Protein AF-A0A1V5BMU5-F1 (afdb_monomer)

Foldseek 3Di:
DDDPPPDWCFACVVSVVVVVVCCCPPVVDPDDDDDTDPLDAQCLFRPVQCCLVPVLVPDQAFFAEDEDALQLLVQLLVVHQSLADPLLSVSVLRSLQQGQAYENAQPVVDDPVSVVVSQVSSCVSRVNHHYYYAYPVVGRRVVVVVCRRVVDSCYRVGGGPDDLVSSLCSQQLWKKKKFKKKKAFFWDFVQVLLLQLVLQVQVVCVVVSKFWQKKWKWKADPPWIKIWIDHGHPVRTDIDIDRG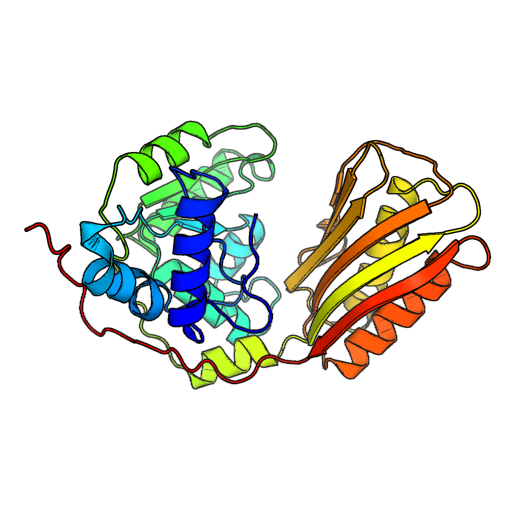TDRIIMMIIITIIRDALVCVVVSSVVSNCVSPDPGMDIGIPDIDIHRDGRDDGPGGHPDRHDRPDD

Structure (mmCIF, N/CA/C/O backbone):
data_AF-A0A1V5BMU5-F1
#
_entry.id   AF-A0A1V5BMU5-F1
#
loop_
_atom_site.group_PDB
_atom_site.id
_atom_site.type_symbol
_atom_site.label_atom_id
_atom_site.label_alt_id
_atom_site.label_comp_id
_atom_site.label_asym_id
_atom_site.label_entity_id
_atom_site.label_seq_id
_atom_site.pdbx_PDB_ins_code
_atom_site.Cartn_x
_atom_site.Cartn_y
_atom_site.Cartn_z
_atom_site.occupancy
_atom_site.B_iso_or_equiv
_atom_site.auth_seq_id
_atom_site.auth_comp_id
_atom_site.auth_asym_id
_atom_site.auth_atom_id
_atom_site.pdbx_PDB_model_num
ATOM 1 N N . MET A 1 1 ? 14.696 5.753 6.741 1.00 70.31 1 MET A N 1
ATOM 2 C CA . MET A 1 1 ? 13.698 4.726 6.370 1.00 70.31 1 MET A CA 1
ATOM 3 C C . MET A 1 1 ? 14.272 3.365 6.712 1.00 70.31 1 MET A C 1
ATOM 5 O O . MET A 1 1 ? 15.462 3.165 6.504 1.00 70.31 1 MET A O 1
ATOM 9 N N . ALA A 1 2 ? 13.455 2.466 7.246 1.00 81.81 2 ALA A N 1
ATOM 10 C CA . ALA A 1 2 ? 13.795 1.060 7.411 1.00 81.81 2 ALA A CA 1
ATOM 11 C C . ALA A 1 2 ? 12.644 0.217 6.849 1.00 81.81 2 ALA A C 1
ATOM 13 O O . ALA A 1 2 ? 11.503 0.676 6.840 1.00 81.81 2 ALA A O 1
ATOM 14 N N . GLU A 1 3 ? 12.949 -0.981 6.362 1.00 81.25 3 GLU A N 1
ATOM 15 C CA . GLU A 1 3 ? 11.973 -1.903 5.780 1.00 81.25 3 GLU A CA 1
ATOM 16 C C . GLU A 1 3 ? 12.044 -3.243 6.510 1.00 81.25 3 GLU A C 1
ATOM 18 O O . GLU A 1 3 ? 13.124 -3.821 6.660 1.00 81.25 3 GLU A O 1
ATOM 23 N N . LEU A 1 4 ? 10.888 -3.766 6.922 1.00 79.38 4 LEU A N 1
ATOM 24 C CA . LEU A 1 4 ? 10.790 -5.119 7.452 1.00 79.38 4 LEU A CA 1
ATOM 25 C C . LEU A 1 4 ? 10.715 -6.107 6.281 1.00 79.38 4 LEU A C 1
ATOM 27 O O . LEU A 1 4 ? 9.650 -6.407 5.745 1.00 79.38 4 LEU A O 1
ATOM 31 N N . SER A 1 5 ? 11.874 -6.593 5.844 1.00 70.06 5 SER A N 1
ATOM 32 C CA . SER A 1 5 ? 11.954 -7.485 4.687 1.00 70.06 5 SER A CA 1
ATOM 33 C C . SER A 1 5 ? 11.338 -8.858 4.980 1.00 70.06 5 SER A C 1
ATOM 35 O O . SER A 1 5 ? 11.692 -9.531 5.945 1.00 70.06 5 SER A O 1
ATOM 37 N N . GLY A 1 6 ? 10.449 -9.317 4.096 1.00 67.19 6 GLY A N 1
ATOM 38 C CA . GLY A 1 6 ? 9.985 -10.707 4.056 1.00 67.19 6 GLY A CA 1
ATOM 39 C C . GLY A 1 6 ? 8.960 -11.132 5.112 1.00 67.19 6 GLY A C 1
ATOM 40 O O . GLY A 1 6 ? 8.702 -12.329 5.206 1.00 67.19 6 GLY A O 1
ATOM 41 N N . SER A 1 7 ? 8.368 -10.200 5.864 1.00 74.06 7 SER A N 1
ATOM 42 C CA . SER A 1 7 ? 7.294 -10.476 6.835 1.00 74.06 7 SER A CA 1
ATOM 43 C C . SER A 1 7 ? 6.384 -9.251 7.033 1.00 74.06 7 SER A C 1
ATOM 45 O O . SER A 1 7 ? 6.815 -8.131 6.771 1.00 74.06 7 SER A O 1
ATOM 47 N N . CYS A 1 8 ? 5.134 -9.445 7.481 1.00 84.00 8 CYS A N 1
ATOM 48 C CA . CYS A 1 8 ? 4.295 -8.338 7.971 1.00 84.00 8 CYS A CA 1
ATOM 49 C C . CYS A 1 8 ? 4.666 -7.978 9.414 1.00 84.00 8 CYS A C 1
ATOM 51 O O . CYS A 1 8 ? 5.182 -8.817 10.156 1.00 84.00 8 CYS A O 1
ATOM 53 N N . PHE A 1 9 ? 4.298 -6.767 9.838 1.00 89.62 9 PHE A N 1
ATOM 54 C CA . PHE A 1 9 ? 4.408 -6.320 11.233 1.00 89.62 9 PHE A CA 1
ATOM 55 C C . PHE A 1 9 ? 3.787 -7.315 12.219 1.00 89.62 9 PHE A C 1
ATOM 57 O O . PHE A 1 9 ? 4.391 -7.647 13.232 1.00 89.62 9 PHE A O 1
ATOM 64 N N . CYS A 1 10 ? 2.615 -7.848 11.871 1.00 89.06 10 CYS A N 1
ATOM 65 C CA . CYS A 1 10 ? 1.875 -8.825 12.658 1.00 89.06 10 CYS A CA 1
ATOM 66 C C . CYS A 1 10 ? 2.621 -10.149 12.900 1.00 89.06 10 CYS A C 1
ATOM 68 O O . CYS A 1 10 ? 2.633 -10.673 14.011 1.00 89.06 10 CYS A O 1
ATOM 70 N N . CYS A 1 11 ? 3.223 -10.715 11.854 1.00 89.94 11 CYS A N 1
ATOM 71 C CA . CYS A 1 11 ? 3.839 -12.045 11.875 1.00 89.94 11 CYS A CA 1
ATOM 72 C C . CYS A 1 11 ? 5.277 -12.010 12.405 1.00 89.94 11 CYS A C 1
ATOM 74 O O . CYS A 1 11 ? 5.785 -13.031 12.858 1.00 89.94 11 CYS A O 1
ATOM 76 N N . ASN A 1 12 ? 5.934 -10.849 12.345 1.00 91.81 12 ASN A N 1
ATOM 77 C CA . ASN A 1 12 ? 7.274 -10.632 12.878 1.00 91.81 12 ASN A CA 1
ATOM 78 C C . ASN A 1 12 ? 7.295 -9.398 13.786 1.00 91.81 12 ASN A C 1
ATOM 80 O O . ASN A 1 12 ? 8.026 -8.430 13.557 1.00 91.81 12 ASN A O 1
ATOM 84 N N . PHE A 1 13 ? 6.469 -9.448 14.830 1.00 93.56 13 PHE A N 1
ATOM 85 C CA . PHE A 1 13 ? 6.377 -8.379 15.816 1.00 93.56 13 PHE A CA 1
ATOM 86 C C . PHE A 1 13 ? 7.730 -8.068 16.492 1.00 93.56 13 PHE A C 1
ATOM 88 O O . PHE A 1 13 ? 8.071 -6.890 16.590 1.00 93.56 13 PHE A O 1
ATOM 95 N N . PRO A 1 14 ? 8.568 -9.059 16.879 1.00 92.44 14 PRO A N 1
ATOM 96 C CA . PRO A 1 14 ? 9.891 -8.776 17.441 1.00 92.44 14 PRO A CA 1
ATOM 97 C C . PRO A 1 14 ? 10.801 -8.022 16.465 1.00 92.44 14 PRO A C 1
ATOM 99 O O . PRO A 1 14 ? 11.376 -7.003 16.834 1.00 92.44 14 PRO A O 1
ATOM 102 N N . GLY A 1 15 ? 10.862 -8.443 15.196 1.00 91.94 15 GLY A N 1
ATOM 103 C CA . GLY A 1 15 ? 11.656 -7.745 14.181 1.00 91.94 15 GLY A CA 1
ATOM 104 C C . GLY A 1 15 ? 11.154 -6.324 13.896 1.00 91.94 15 GLY A C 1
ATOM 105 O O . GLY A 1 15 ? 11.953 -5.426 13.617 1.00 91.94 15 GLY A O 1
ATOM 106 N N . MET A 1 16 ? 9.841 -6.088 14.008 1.00 93.19 16 MET A N 1
ATOM 107 C CA . MET A 1 16 ? 9.278 -4.736 13.970 1.00 93.19 16 MET A CA 1
ATOM 108 C C . MET A 1 16 ? 9.785 -3.891 15.150 1.00 93.19 16 MET A C 1
ATOM 110 O O . MET A 1 16 ? 10.235 -2.767 14.927 1.00 93.19 16 MET A O 1
ATOM 114 N N . LEU A 1 17 ? 9.769 -4.417 16.381 1.00 92.56 17 LEU A N 1
ATOM 115 C CA . LEU A 1 17 ? 10.285 -3.705 17.558 1.00 92.56 17 LEU A CA 1
ATOM 116 C C . LEU A 1 17 ? 11.784 -3.402 17.448 1.00 92.56 17 LEU A C 1
ATOM 118 O O . LEU A 1 17 ? 12.194 -2.275 17.727 1.00 92.56 17 LEU A O 1
ATOM 122 N N . ASP A 1 18 ? 12.583 -4.355 16.967 1.00 91.94 18 ASP A N 1
ATOM 123 C CA . ASP A 1 18 ? 14.016 -4.153 16.723 1.00 91.94 18 ASP A CA 1
ATOM 124 C C . ASP A 1 18 ? 14.256 -3.029 15.705 1.00 91.94 18 ASP A C 1
ATOM 126 O O . ASP A 1 18 ? 15.153 -2.196 15.862 1.00 91.94 18 ASP A O 1
ATOM 130 N N . THR A 1 19 ? 13.412 -2.960 14.672 1.00 91.69 19 THR A N 1
ATOM 131 C CA . THR A 1 19 ? 13.462 -1.898 13.660 1.00 91.69 19 THR A CA 1
ATOM 132 C C . THR A 1 19 ? 13.114 -0.537 14.265 1.00 91.69 19 THR A C 1
ATOM 134 O O . THR A 1 19 ? 13.824 0.441 14.025 1.00 91.69 19 THR A O 1
ATOM 137 N N . VAL A 1 20 ? 12.061 -0.468 15.084 1.00 91.25 20 VAL A N 1
ATOM 138 C CA . VAL A 1 20 ? 11.647 0.745 15.808 1.00 91.25 20 VAL A CA 1
ATOM 139 C C . VAL A 1 20 ? 12.760 1.231 16.743 1.00 91.25 20 VAL A C 1
ATOM 141 O O . VAL A 1 20 ? 13.134 2.404 16.697 1.00 91.25 20 VAL A O 1
ATOM 144 N N . ALA A 1 21 ? 13.355 0.338 17.536 1.00 89.62 21 ALA A N 1
ATOM 145 C CA . ALA A 1 21 ? 14.478 0.663 18.416 1.00 89.62 21 ALA A CA 1
ATOM 146 C C . ALA A 1 21 ? 15.716 1.129 17.626 1.00 89.62 21 ALA A C 1
ATOM 148 O O . ALA A 1 21 ? 16.391 2.092 18.005 1.00 89.62 21 ALA A O 1
ATOM 149 N N . GLY A 1 22 ? 15.992 0.492 16.486 1.00 90.38 22 GLY A N 1
ATOM 150 C CA . GLY A 1 22 ? 17.061 0.889 15.575 1.00 90.38 22 GLY A CA 1
ATOM 151 C C . GLY A 1 22 ? 16.864 2.290 14.993 1.00 90.38 22 GLY A C 1
ATOM 152 O O . GLY A 1 22 ? 17.824 3.053 14.917 1.00 90.38 22 GLY A O 1
ATOM 153 N N . LEU A 1 23 ? 15.635 2.656 14.615 1.00 90.25 23 LEU A N 1
ATOM 154 C CA . LEU A 1 23 ? 15.315 3.998 14.116 1.00 90.25 23 LEU A CA 1
ATOM 155 C C . LEU A 1 23 ? 15.479 5.063 15.205 1.00 90.25 23 LEU A C 1
ATOM 157 O O . LEU A 1 23 ? 16.098 6.092 14.946 1.00 90.25 23 LEU A O 1
ATOM 161 N N . ARG A 1 24 ? 15.004 4.793 16.426 1.00 88.19 24 ARG A N 1
ATOM 162 C CA . ARG A 1 24 ? 15.174 5.705 17.570 1.00 88.19 24 ARG A CA 1
ATOM 163 C C . ARG A 1 24 ? 16.645 5.979 17.869 1.00 88.19 24 ARG A C 1
ATOM 165 O O . ARG A 1 24 ? 17.029 7.119 18.077 1.00 88.19 24 ARG A O 1
ATOM 172 N N . THR A 1 25 ? 17.473 4.937 17.874 1.00 88.12 25 THR A N 1
ATOM 173 C CA . THR A 1 25 ? 18.886 5.053 18.269 1.00 88.12 25 THR A CA 1
ATOM 174 C C . THR A 1 25 ? 19.787 5.594 17.165 1.00 88.12 25 THR A C 1
ATOM 176 O O . THR A 1 25 ? 20.703 6.354 17.450 1.00 88.12 25 THR A O 1
ATOM 179 N N . LYS A 1 26 ? 19.565 5.199 15.905 1.00 88.62 26 LYS A N 1
ATOM 180 C CA . LYS A 1 26 ? 20.467 5.550 14.793 1.00 88.62 26 LYS A CA 1
ATOM 181 C C . LYS A 1 26 ? 20.064 6.816 14.052 1.00 88.62 26 LYS A C 1
ATOM 183 O O . LYS A 1 26 ? 20.926 7.456 13.462 1.00 88.62 26 LYS A O 1
ATOM 188 N N . ALA A 1 27 ? 18.769 7.114 14.008 1.00 86.38 27 ALA A N 1
ATOM 189 C CA . ALA A 1 27 ? 18.231 8.256 13.278 1.00 86.38 27 ALA A CA 1
ATOM 190 C C . ALA A 1 27 ? 17.647 9.330 14.204 1.00 86.38 27 ALA A C 1
ATOM 192 O O . ALA A 1 27 ? 17.104 10.298 13.685 1.00 86.38 27 ALA A O 1
ATOM 193 N N . GLU A 1 28 ? 17.726 9.138 15.531 1.00 88.19 28 GLU A N 1
ATOM 194 C CA . GLU A 1 28 ? 17.168 10.046 16.548 1.00 88.19 28 GLU A CA 1
ATOM 195 C C . GLU A 1 28 ? 15.713 10.438 16.235 1.00 88.19 28 GLU A C 1
ATOM 197 O O . GLU A 1 28 ? 15.301 11.582 16.382 1.00 88.19 28 GLU A O 1
ATOM 202 N N . ALA A 1 29 ? 14.935 9.479 15.722 1.00 89.81 29 ALA A N 1
ATOM 203 C CA . ALA A 1 29 ? 13.594 9.745 15.223 1.00 89.81 29 ALA A CA 1
ATOM 204 C C . ALA A 1 29 ? 12.590 9.938 16.371 1.00 89.81 29 ALA A C 1
ATOM 206 O O . ALA A 1 29 ? 12.335 8.999 17.129 1.00 89.81 29 ALA A O 1
ATOM 207 N N . ASP A 1 30 ? 11.961 11.115 16.427 1.00 90.38 30 ASP A N 1
ATOM 208 C CA . ASP A 1 30 ? 10.866 11.422 17.363 1.00 90.38 30 ASP A CA 1
ATOM 209 C C . ASP A 1 30 ? 9.518 10.828 16.925 1.00 90.38 30 ASP A C 1
ATOM 211 O O . ASP A 1 30 ? 8.665 10.508 17.751 1.00 90.38 30 ASP A O 1
ATOM 215 N N . VAL A 1 31 ? 9.314 10.677 15.611 1.00 92.12 31 VAL A N 1
ATOM 216 C CA . VAL A 1 31 ? 8.070 10.177 15.012 1.00 92.12 31 VAL A CA 1
ATOM 217 C C . VAL A 1 31 ? 8.382 9.040 14.052 1.00 92.12 31 VAL A C 1
ATOM 219 O O . VAL A 1 31 ? 9.240 9.157 13.174 1.00 92.12 31 VAL A O 1
ATOM 222 N N . ILE A 1 32 ? 7.642 7.941 14.191 1.00 92.75 32 ILE A N 1
ATOM 223 C CA . ILE A 1 32 ? 7.741 6.776 13.313 1.00 92.75 32 ILE A CA 1
ATOM 224 C C . ILE A 1 32 ? 6.408 6.598 12.595 1.00 92.75 32 ILE A C 1
ATOM 226 O O . ILE A 1 32 ? 5.393 6.286 13.212 1.00 92.75 32 ILE A O 1
ATOM 230 N N . LEU A 1 33 ? 6.425 6.766 11.273 1.00 92.81 33 LEU A N 1
ATOM 231 C CA . LEU A 1 33 ? 5.311 6.387 10.410 1.00 92.81 33 LEU A CA 1
ATOM 232 C C . LEU A 1 33 ? 5.490 4.923 10.001 1.00 92.81 33 LEU A C 1
ATOM 234 O O . LEU A 1 33 ? 6.431 4.587 9.279 1.00 92.81 33 LEU A O 1
ATOM 238 N N . ALA A 1 34 ? 4.601 4.057 10.482 1.00 93.00 34 ALA A N 1
ATOM 239 C CA . ALA A 1 34 ? 4.613 2.632 10.181 1.00 93.00 34 ALA A CA 1
ATOM 240 C C . ALA A 1 34 ? 3.557 2.312 9.111 1.00 93.00 34 ALA A C 1
ATOM 242 O O . ALA A 1 34 ? 2.363 2.308 9.395 1.00 93.00 34 ALA A O 1
ATOM 243 N N . GLU A 1 35 ? 3.999 2.042 7.881 1.00 91.50 35 GLU A N 1
ATOM 244 C CA . GLU A 1 35 ? 3.135 1.623 6.770 1.00 91.50 35 GLU A CA 1
ATOM 245 C C . GLU A 1 35 ? 3.133 0.086 6.669 1.00 91.50 35 GLU A C 1
ATOM 247 O O . GLU A 1 35 ? 4.138 -0.497 6.248 1.00 91.50 35 GLU A O 1
ATOM 252 N N . PRO A 1 36 ? 2.052 -0.604 7.074 1.00 90.06 36 PRO A N 1
ATOM 253 C CA . PRO A 1 36 ? 1.923 -2.037 6.849 1.00 90.06 36 PRO A CA 1
ATOM 254 C C . PRO A 1 36 ? 1.682 -2.324 5.360 1.00 90.06 36 PRO A C 1
ATOM 256 O O . PRO A 1 36 ? 1.267 -1.456 4.592 1.00 90.06 36 PRO A O 1
ATOM 259 N N . VAL A 1 37 ? 1.898 -3.572 4.940 1.00 86.19 37 VAL A N 1
ATOM 260 C CA . VAL A 1 37 ? 1.522 -4.002 3.586 1.00 86.19 37 VAL A CA 1
ATOM 261 C C . VAL A 1 37 ? 0.021 -3.768 3.384 1.00 86.19 37 VAL A C 1
ATOM 263 O O . VAL A 1 37 ? -0.769 -4.036 4.281 1.00 86.19 37 VAL A O 1
ATOM 266 N N . GLY A 1 38 ? -0.386 -3.290 2.204 1.00 85.38 38 GLY A N 1
ATOM 267 C CA . GLY A 1 38 ? -1.779 -2.894 1.943 1.00 85.38 38 GLY A CA 1
ATOM 268 C C . GLY A 1 38 ? -2.829 -4.009 2.054 1.00 85.38 38 GLY A C 1
ATOM 269 O O . GLY A 1 38 ? -4.018 -3.711 2.034 1.00 85.38 38 GLY A O 1
ATOM 270 N N . SER A 1 39 ? -2.416 -5.274 2.167 1.00 87.94 39 SER A N 1
ATOM 271 C CA . SER A 1 39 ? -3.291 -6.417 2.446 1.00 87.94 39 SER A CA 1
ATOM 272 C C . SER A 1 39 ? -3.418 -6.745 3.935 1.00 87.94 39 SER A C 1
ATOM 274 O O . SER A 1 39 ? -4.205 -7.615 4.282 1.00 87.94 39 SER A O 1
ATOM 276 N N . CYS A 1 40 ? -2.688 -6.068 4.824 1.00 91.19 40 CYS A N 1
ATOM 277 C CA . CYS A 1 40 ? -2.776 -6.327 6.254 1.00 91.19 40 CYS A CA 1
ATOM 278 C C . CYS A 1 40 ? -4.131 -5.886 6.819 1.00 91.19 40 CYS A C 1
ATOM 280 O O . CYS A 1 40 ? -4.546 -4.748 6.606 1.00 91.19 40 CYS A O 1
ATOM 282 N N . THR A 1 41 ? -4.762 -6.745 7.612 1.00 95.38 41 THR A N 1
ATOM 283 C CA . THR A 1 41 ? -5.865 -6.388 8.515 1.00 95.38 41 THR A CA 1
ATOM 284 C C . THR A 1 41 ? -5.654 -7.049 9.880 1.00 95.38 41 THR A C 1
ATOM 286 O O . THR A 1 41 ? -4.667 -7.767 10.064 1.00 95.38 41 THR A O 1
ATOM 289 N N . ASP A 1 42 ? -6.547 -6.798 10.838 1.00 96.88 42 ASP A N 1
ATOM 290 C CA . ASP A 1 42 ? -6.418 -7.203 12.244 1.00 96.88 42 ASP A CA 1
ATOM 291 C C . ASP A 1 42 ? -5.224 -6.524 12.944 1.00 96.88 42 ASP A C 1
ATOM 293 O O . ASP A 1 42 ? -4.698 -7.005 13.949 1.00 96.88 42 ASP A O 1
ATOM 297 N N . LEU A 1 43 ? -4.751 -5.398 12.405 1.00 97.25 43 LEU A N 1
ATOM 298 C CA . LEU A 1 43 ? -3.634 -4.612 12.926 1.00 97.25 43 LEU A CA 1
ATOM 299 C C . LEU A 1 43 ? -3.930 -4.078 14.321 1.00 97.25 43 LEU A C 1
ATOM 301 O O . LEU A 1 43 ? -3.031 -4.052 15.163 1.00 97.25 43 LEU A O 1
ATOM 305 N N . SER A 1 44 ? -5.174 -3.689 14.593 1.00 97.25 44 SER A N 1
ATOM 306 C CA . SER A 1 44 ? -5.555 -3.238 15.928 1.00 97.25 44 SER A CA 1
ATOM 307 C C . SER A 1 44 ? -5.286 -4.326 16.976 1.00 97.25 44 SER A C 1
ATOM 309 O O . SER A 1 44 ? -4.580 -4.077 17.956 1.00 97.25 44 SER A O 1
ATOM 311 N N . ALA A 1 45 ? -5.735 -5.561 16.727 1.00 97.69 45 ALA A N 1
ATOM 312 C CA . ALA A 1 45 ? -5.566 -6.700 17.633 1.00 97.69 45 ALA A CA 1
ATOM 313 C C . ALA A 1 45 ? -4.136 -7.263 17.672 1.00 97.69 45 ALA A C 1
ATOM 315 O O . ALA A 1 45 ? -3.700 -7.777 18.706 1.00 97.69 45 ALA A O 1
ATOM 316 N N . THR A 1 46 ? -3.418 -7.213 16.546 1.00 97.19 46 THR A N 1
ATOM 317 C CA . THR A 1 46 ? -2.144 -7.936 16.362 1.00 97.19 46 THR A CA 1
ATOM 318 C C . THR A 1 46 ? -0.901 -7.055 16.425 1.00 97.19 46 THR A C 1
ATOM 320 O O . THR A 1 46 ? 0.204 -7.568 16.606 1.00 97.19 46 THR A O 1
ATOM 323 N N . VAL A 1 47 ? -1.057 -5.735 16.305 1.00 96.56 47 VAL A N 1
ATOM 324 C CA . VAL A 1 47 ? 0.045 -4.763 16.338 1.00 96.56 47 VAL A CA 1
ATOM 325 C C . VAL A 1 47 ? -0.223 -3.676 17.374 1.00 96.56 47 VAL A C 1
ATOM 327 O O . VAL A 1 47 ? 0.602 -3.478 18.264 1.00 96.56 47 VAL A O 1
ATOM 330 N N . VAL A 1 48 ? -1.381 -3.012 17.321 1.00 96.81 48 VAL A N 1
ATOM 331 C CA . VAL A 1 48 ? -1.673 -1.858 18.187 1.00 96.81 48 VAL A CA 1
ATOM 332 C C . VAL A 1 48 ? -1.831 -2.269 19.653 1.00 96.81 48 VAL A C 1
ATOM 334 O O . VAL A 1 48 ? -1.160 -1.690 20.507 1.00 96.81 48 VAL A O 1
ATOM 337 N N . GLN A 1 49 ? -2.639 -3.290 19.975 1.00 97.38 49 GLN A N 1
ATOM 338 C CA . GLN A 1 49 ? -2.776 -3.735 21.373 1.00 97.38 49 GLN A CA 1
ATOM 339 C C . GLN A 1 49 ? -1.455 -4.259 21.965 1.00 97.38 49 GLN A C 1
ATOM 341 O O . GLN A 1 49 ? -1.100 -3.828 23.065 1.00 97.38 49 GLN A O 1
ATOM 346 N N . PRO A 1 50 ? -0.668 -5.102 21.263 1.00 96.19 50 PRO A N 1
ATOM 347 C CA . PRO A 1 50 ? 0.657 -5.492 21.740 1.00 96.19 50 PRO A CA 1
ATOM 348 C C . PRO A 1 50 ? 1.604 -4.307 21.960 1.00 96.19 50 PRO A C 1
ATOM 350 O O . PRO A 1 50 ? 2.346 -4.308 22.941 1.00 96.19 50 PRO A O 1
ATOM 353 N N . LEU A 1 51 ? 1.578 -3.282 21.096 1.00 95.31 51 LEU A N 1
ATOM 354 C CA . LEU A 1 51 ? 2.365 -2.061 21.298 1.00 95.31 51 LEU A CA 1
ATOM 355 C C . LEU A 1 51 ? 1.925 -1.306 22.556 1.00 95.31 51 LEU A C 1
ATOM 357 O O . LEU A 1 51 ? 2.779 -0.913 23.346 1.00 95.31 51 LEU A O 1
ATOM 361 N N . LYS A 1 52 ? 0.618 -1.152 22.792 1.00 94.44 52 LYS A N 1
ATOM 362 C CA . LYS A 1 52 ? 0.095 -0.492 24.002 1.00 94.44 52 LYS A CA 1
ATOM 363 C C . LYS A 1 52 ? 0.498 -1.232 25.278 1.00 94.44 52 LYS A C 1
ATOM 365 O O . LYS A 1 52 ? 0.953 -0.604 26.230 1.00 94.44 52 LYS A O 1
ATOM 370 N N . ASP A 1 53 ? 0.367 -2.557 25.286 1.00 93.88 53 ASP A N 1
ATOM 371 C CA . ASP A 1 53 ? 0.648 -3.382 26.465 1.00 93.88 53 ASP A CA 1
ATOM 372 C C . ASP A 1 53 ? 2.152 -3.501 26.764 1.00 93.88 53 ASP A C 1
ATOM 374 O O . ASP A 1 53 ? 2.553 -3.512 27.928 1.00 93.88 53 ASP A O 1
ATOM 378 N N . ARG A 1 54 ? 2.998 -3.569 25.725 1.00 92.00 54 ARG A N 1
ATOM 379 C CA . ARG A 1 54 ? 4.436 -3.871 25.868 1.00 92.00 54 ARG A CA 1
ATOM 380 C C . ARG A 1 54 ? 5.347 -2.658 25.746 1.00 92.00 54 ARG A C 1
ATOM 382 O O . ARG A 1 54 ? 6.394 -2.636 26.381 1.00 92.00 54 ARG A O 1
ATOM 389 N N . MET A 1 55 ? 4.960 -1.674 24.939 1.00 91.75 55 MET A N 1
ATOM 390 C CA . MET A 1 55 ? 5.781 -0.510 24.592 1.00 91.75 55 MET A CA 1
ATOM 391 C C . MET A 1 55 ? 5.150 0.818 25.025 1.00 91.75 55 MET A C 1
ATOM 393 O O . MET A 1 55 ? 5.740 1.862 24.769 1.00 91.75 55 MET A O 1
ATOM 397 N N . GLY A 1 56 ? 3.996 0.816 25.706 1.00 88.00 56 GLY A N 1
ATOM 398 C CA . GLY A 1 56 ? 3.276 2.042 26.090 1.00 88.00 56 GLY A CA 1
ATOM 399 C C . GLY A 1 56 ? 4.048 3.000 27.010 1.00 88.00 56 GLY A C 1
ATOM 400 O O . GLY A 1 56 ? 3.688 4.166 27.112 1.00 88.00 56 GLY A O 1
ATOM 401 N N . ARG A 1 57 ? 5.133 2.534 27.647 1.00 88.69 57 ARG A N 1
ATOM 402 C CA . ARG A 1 57 ? 6.062 3.384 28.417 1.00 88.69 57 ARG A CA 1
ATOM 403 C C . ARG A 1 57 ? 7.115 4.080 27.553 1.00 88.69 57 ARG A C 1
ATOM 405 O O . ARG A 1 57 ? 7.687 5.079 27.970 1.00 88.69 57 ARG A O 1
ATOM 412 N N . GLU A 1 58 ? 7.413 3.525 26.385 1.00 90.31 58 GLU A N 1
ATOM 413 C CA . GLU A 1 58 ? 8.475 3.998 25.494 1.00 90.31 58 GLU A CA 1
ATOM 414 C C . GLU A 1 58 ? 7.942 4.711 24.253 1.00 90.31 58 GLU A C 1
ATOM 416 O O . GLU A 1 58 ? 8.666 5.498 23.644 1.00 90.31 58 GLU A O 1
ATOM 421 N N . LEU A 1 59 ? 6.705 4.406 23.860 1.00 91.19 59 LEU A N 1
ATOM 422 C CA . LEU A 1 59 ? 6.068 4.886 22.646 1.00 91.19 59 LEU A CA 1
ATOM 423 C C . LEU A 1 59 ? 4.684 5.444 22.967 1.00 91.19 59 LEU A C 1
ATOM 425 O O . LEU A 1 59 ? 3.880 4.801 23.643 1.00 91.19 59 LEU A O 1
ATOM 429 N N . VAL A 1 60 ? 4.381 6.600 22.383 1.00 93.12 60 VAL A N 1
ATOM 430 C CA . VAL A 1 60 ? 3.005 7.075 22.242 1.00 93.12 60 VAL A CA 1
ATOM 431 C C . VAL A 1 60 ? 2.451 6.466 20.962 1.00 93.12 60 VAL A C 1
ATOM 433 O O . VAL A 1 60 ? 2.996 6.684 19.881 1.00 93.12 60 VAL A O 1
ATOM 436 N N . ILE A 1 61 ? 1.395 5.666 21.087 1.00 94.88 61 ILE A N 1
ATOM 437 C CA . ILE A 1 61 ? 0.763 5.023 19.936 1.00 94.88 61 ILE A CA 1
ATOM 438 C C . ILE A 1 61 ? -0.382 5.910 19.456 1.00 94.88 61 ILE A C 1
ATOM 440 O O . ILE A 1 61 ? -1.329 6.159 20.200 1.00 94.88 61 ILE A O 1
ATOM 444 N N . SER A 1 62 ? -0.272 6.390 18.221 1.00 95.81 62 SER A N 1
ATOM 445 C CA . SER A 1 62 ? -1.288 7.206 17.554 1.00 95.81 62 SER A CA 1
ATOM 446 C C . SER A 1 62 ? -2.457 6.362 17.021 1.00 95.81 62 SER A C 1
ATOM 448 O O . SER A 1 62 ? -2.271 5.171 16.755 1.00 95.81 62 SER A O 1
ATOM 450 N N . PRO A 1 63 ? -3.640 6.970 16.798 1.00 96.44 63 PRO A N 1
ATOM 451 C CA . PRO A 1 63 ? -4.786 6.318 16.166 1.00 96.44 63 PRO A CA 1
ATOM 452 C C . PRO A 1 63 ? -4.453 5.617 14.841 1.00 96.44 63 PRO A C 1
ATOM 454 O O . PRO A 1 63 ? -3.737 6.160 13.992 1.00 96.44 63 PRO A O 1
ATOM 457 N N . LEU A 1 64 ? -5.032 4.433 14.632 1.00 97.19 64 LEU A N 1
ATOM 458 C CA . LEU A 1 64 ? -4.917 3.660 13.400 1.00 97.19 64 LEU A CA 1
ATOM 459 C C . LEU A 1 64 ? -5.701 4.350 12.277 1.00 97.19 64 LEU A C 1
ATOM 461 O O . LEU A 1 64 ? -6.933 4.341 12.247 1.00 97.19 64 LEU A O 1
ATOM 465 N N . SER A 1 65 ? -4.965 4.950 11.341 1.00 97.69 65 SER A N 1
ATOM 466 C CA . SER A 1 65 ? -5.533 5.590 10.154 1.00 97.69 65 SER A CA 1
ATOM 467 C C . SER A 1 65 ? -5.590 4.623 8.974 1.00 97.69 65 SER A C 1
ATOM 469 O O . SER A 1 65 ? -4.561 4.091 8.561 1.00 97.69 65 SER A O 1
ATOM 471 N N . VAL A 1 66 ? -6.769 4.466 8.374 1.00 97.81 66 VAL A N 1
ATOM 472 C CA . VAL A 1 66 ? -6.970 3.706 7.135 1.00 97.81 66 VAL A CA 1
ATOM 473 C C . VAL A 1 66 ? -7.263 4.670 5.995 1.00 97.81 66 VAL A C 1
ATOM 475 O O . VAL A 1 66 ? -8.290 5.350 5.966 1.00 97.81 66 VAL A O 1
ATOM 478 N N . LEU A 1 67 ? -6.326 4.748 5.051 1.00 97.25 67 LEU A N 1
ATOM 479 C CA . LEU A 1 67 ? -6.428 5.611 3.880 1.00 97.25 67 LEU A CA 1
ATOM 480 C C . LEU A 1 67 ? -7.138 4.866 2.753 1.00 97.25 67 LEU A C 1
ATOM 482 O O . LEU A 1 67 ? -6.719 3.784 2.348 1.00 97.25 67 LEU A O 1
ATOM 486 N N . VAL A 1 68 ? -8.181 5.481 2.204 1.00 96.31 68 VAL A N 1
ATOM 487 C CA . VAL A 1 68 ? -9.013 4.884 1.158 1.00 96.31 68 VAL A CA 1
ATOM 488 C C . VAL A 1 68 ? -9.056 5.743 -0.096 1.00 96.31 68 VAL A C 1
ATOM 490 O O . VAL A 1 68 ? -9.008 6.976 -0.052 1.00 96.31 68 VAL A O 1
ATOM 493 N N . ASP A 1 69 ? -9.117 5.067 -1.239 1.00 94.69 69 ASP A N 1
ATOM 494 C CA . ASP A 1 69 ? -9.370 5.672 -2.543 1.00 94.69 69 ASP A CA 1
ATOM 495 C C . ASP A 1 69 ? -10.887 5.884 -2.713 1.00 94.69 69 ASP A C 1
ATOM 497 O O . ASP A 1 69 ? -11.646 4.936 -2.490 1.00 94.69 69 ASP A O 1
ATOM 501 N N . PRO A 1 70 ? -11.355 7.088 -3.096 1.00 95.62 70 PRO A N 1
ATOM 502 C CA . PRO A 1 70 ? -12.784 7.394 -3.146 1.00 95.62 70 PRO A CA 1
ATOM 503 C C . PRO A 1 70 ? -13.561 6.531 -4.149 1.00 95.62 70 PRO A C 1
ATOM 505 O O . PRO A 1 70 ? -14.713 6.186 -3.880 1.00 95.62 70 PRO A O 1
ATOM 508 N N . ALA A 1 71 ? -12.955 6.148 -5.278 1.00 92.94 71 ALA A N 1
ATOM 509 C CA . ALA A 1 71 ? -13.618 5.323 -6.283 1.00 92.94 71 ALA A CA 1
ATOM 510 C C . ALA A 1 71 ? -13.786 3.882 -5.784 1.00 92.94 71 ALA A C 1
ATOM 512 O O . ALA A 1 71 ? -14.879 3.322 -5.863 1.00 92.94 71 ALA A O 1
ATOM 513 N N . ARG A 1 72 ? -12.728 3.303 -5.197 1.00 93.94 72 ARG A N 1
ATOM 514 C CA . ARG A 1 72 ? -12.793 1.957 -4.595 1.00 93.94 72 ARG A CA 1
ATOM 515 C C . ARG A 1 72 ? -13.744 1.911 -3.410 1.00 93.94 72 ARG A C 1
ATOM 517 O O . ARG A 1 72 ? -14.514 0.965 -3.275 1.00 93.94 72 ARG A O 1
ATOM 524 N N . LEU A 1 73 ? -13.704 2.941 -2.572 1.00 96.50 73 LEU A N 1
ATOM 525 C CA . LEU A 1 73 ? -14.574 3.040 -1.416 1.00 96.50 73 LEU A CA 1
ATOM 526 C C . LEU A 1 73 ? -16.048 3.078 -1.826 1.00 96.50 73 LEU A C 1
ATOM 528 O O . LEU A 1 73 ? -16.852 2.372 -1.228 1.00 96.50 73 LEU A O 1
ATOM 532 N N . ARG A 1 74 ? -16.400 3.877 -2.842 1.00 96.38 74 ARG A N 1
ATOM 533 C CA . ARG A 1 74 ? -17.775 3.948 -3.351 1.00 96.38 74 ARG A CA 1
ATOM 534 C C . ARG A 1 74 ? -18.291 2.559 -3.727 1.00 96.38 74 ARG A C 1
ATOM 536 O O . ARG A 1 74 ? -19.331 2.158 -3.217 1.00 96.38 74 ARG A O 1
ATOM 543 N N . ASP A 1 75 ? -17.522 1.816 -4.521 1.00 96.00 75 ASP A N 1
ATOM 544 C CA . ASP A 1 75 ? -17.892 0.461 -4.942 1.00 96.00 75 ASP A CA 1
ATOM 545 C C . ASP A 1 75 ? -18.046 -0.498 -3.748 1.00 96.00 75 ASP A C 1
ATOM 547 O O . ASP A 1 75 ? -19.027 -1.230 -3.666 1.00 96.00 75 ASP A O 1
ATOM 551 N N . ILE A 1 76 ? -17.137 -0.452 -2.764 1.00 97.00 76 ILE A N 1
ATOM 552 C CA . ILE A 1 76 ? -17.239 -1.271 -1.541 1.00 97.00 76 ILE A CA 1
ATOM 553 C C . ILE A 1 76 ? -18.509 -0.951 -0.746 1.00 97.00 76 ILE A C 1
ATOM 555 O O . ILE A 1 76 ? -19.195 -1.875 -0.301 1.00 97.00 76 ILE A O 1
ATOM 559 N N . LEU A 1 77 ? -18.838 0.334 -0.581 1.00 96.25 77 LEU A N 1
ATOM 560 C CA . LEU A 1 77 ? -20.044 0.770 0.128 1.00 96.25 77 LEU A CA 1
ATOM 561 C C . LEU A 1 77 ? -21.331 0.450 -0.648 1.00 96.25 77 LEU A C 1
ATOM 563 O O . LEU A 1 77 ? -22.393 0.354 -0.034 1.00 96.25 77 LEU A O 1
ATOM 567 N N . ASP A 1 78 ? -21.252 0.299 -1.971 1.00 96.06 78 ASP A N 1
ATOM 568 C CA . ASP A 1 78 ? -22.348 -0.158 -2.839 1.00 96.06 78 ASP A CA 1
ATOM 569 C C . ASP A 1 78 ? -22.496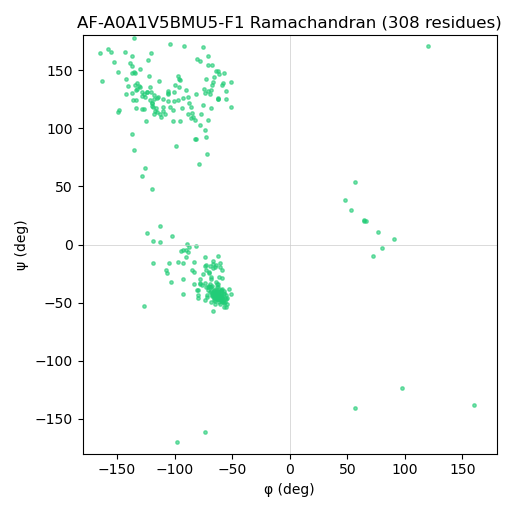 -1.696 -2.846 1.00 96.06 78 ASP A C 1
ATOM 571 O O . ASP A 1 78 ? -23.404 -2.233 -3.477 1.00 96.06 78 ASP A O 1
ATOM 575 N N . GLY A 1 79 ? -21.633 -2.418 -2.121 1.00 95.31 79 GLY A N 1
ATOM 576 C CA . GLY A 1 79 ? -21.644 -3.882 -2.036 1.00 95.31 79 GLY A CA 1
ATOM 577 C C . GLY A 1 79 ? -20.774 -4.588 -3.082 1.00 95.31 79 GLY A C 1
ATOM 578 O O . GLY A 1 79 ? -20.755 -5.818 -3.117 1.00 95.31 79 GLY A O 1
ATOM 579 N N . GLY A 1 80 ? -20.030 -3.838 -3.897 1.00 96.75 80 GLY A N 1
ATOM 580 C CA . GLY A 1 80 ? -19.072 -4.342 -4.880 1.00 96.75 80 GLY A CA 1
ATOM 581 C C . GLY A 1 80 ? -17.775 -4.882 -4.265 1.00 96.75 80 GLY A C 1
ATOM 582 O O . GLY A 1 80 ? -17.697 -5.216 -3.079 1.00 96.75 80 GLY A O 1
ATOM 583 N N . THR A 1 81 ? -16.724 -5.003 -5.076 1.00 95.50 81 THR A N 1
ATOM 584 C CA . THR A 1 81 ? -15.432 -5.594 -4.662 1.00 95.50 81 THR A CA 1
ATOM 585 C C . THR A 1 81 ? -14.234 -4.673 -4.884 1.00 95.50 81 THR A C 1
ATOM 587 O O . THR A 1 81 ? -13.091 -5.111 -4.783 1.00 95.50 81 THR A O 1
ATOM 590 N N . ALA A 1 82 ? -14.462 -3.403 -5.216 1.00 92.75 82 ALA A N 1
ATOM 591 C CA . ALA A 1 82 ? -13.459 -2.468 -5.722 1.00 92.75 82 ALA A CA 1
ATOM 592 C C . ALA A 1 82 ? -12.683 -3.013 -6.937 1.00 92.75 82 ALA A C 1
ATOM 594 O O . ALA A 1 82 ? -11.500 -2.709 -7.118 1.00 92.75 82 ALA A O 1
ATOM 595 N N . GLY A 1 83 ? -13.329 -3.862 -7.744 1.00 90.69 83 GLY A N 1
ATOM 596 C CA . GLY A 1 83 ? -12.694 -4.567 -8.858 1.00 90.69 83 GLY A CA 1
ATOM 597 C C . GLY A 1 83 ? -11.640 -5.597 -8.434 1.00 90.69 83 GLY A C 1
ATOM 598 O O . GLY A 1 83 ? -10.782 -5.930 -9.244 1.00 90.69 83 GLY A O 1
ATOM 599 N N . LEU A 1 84 ? -11.670 -6.068 -7.184 1.00 92.19 84 LEU A N 1
ATOM 600 C CA . LEU A 1 84 ? -10.791 -7.110 -6.643 1.00 92.19 84 LEU A CA 1
ATOM 601 C C . LEU A 1 84 ? -11.520 -8.458 -6.522 1.00 92.19 84 LEU A C 1
ATOM 603 O O . LEU A 1 84 ? -12.745 -8.539 -6.651 1.00 92.19 84 LEU A O 1
ATOM 607 N N . HIS A 1 85 ? -10.768 -9.508 -6.183 1.00 94.38 85 HIS A N 1
ATOM 608 C CA . HIS A 1 85 ? -11.322 -10.766 -5.687 1.00 94.38 85 HIS A CA 1
ATOM 609 C C . HIS A 1 85 ? -12.175 -10.533 -4.431 1.00 94.38 85 HIS A C 1
ATOM 611 O O . HIS A 1 85 ? -11.855 -9.666 -3.613 1.00 94.38 85 HIS A O 1
ATOM 617 N N . ALA A 1 86 ? -13.224 -11.338 -4.235 1.00 96.44 86 ALA A N 1
ATOM 618 C CA . ALA A 1 86 ? -14.132 -11.206 -3.093 1.00 96.44 86 ALA A CA 1
ATOM 619 C C . ALA A 1 86 ? -13.387 -11.255 -1.746 1.00 96.44 86 ALA A C 1
ATOM 621 O O . ALA A 1 86 ? -13.611 -10.404 -0.887 1.00 96.44 86 ALA A O 1
ATOM 622 N N . SER A 1 87 ? -12.437 -12.180 -1.603 1.00 96.56 87 SER A N 1
ATOM 623 C CA . SER A 1 87 ? -11.619 -12.344 -0.393 1.00 96.56 87 SER A CA 1
ATOM 624 C C . SER A 1 87 ? -10.642 -11.178 -0.174 1.00 96.56 87 SER A C 1
ATOM 626 O O . SER A 1 87 ? -10.373 -10.800 0.960 1.00 96.56 87 SER A O 1
ATOM 628 N N . SER A 1 88 ? -10.169 -10.510 -1.233 1.00 94.94 88 SER A N 1
ATOM 629 C CA . SER A 1 88 ? -9.382 -9.272 -1.087 1.00 94.94 88 SER A CA 1
ATOM 630 C C . SER A 1 88 ? -10.272 -8.067 -0.741 1.00 94.94 88 SER A C 1
ATOM 632 O O . SER A 1 88 ? -9.882 -7.203 0.039 1.00 94.94 88 SER A O 1
ATOM 634 N N . ALA A 1 89 ? -11.497 -8.009 -1.270 1.00 96.44 89 ALA A N 1
ATOM 635 C CA . ALA A 1 89 ? -12.483 -7.001 -0.878 1.00 96.44 89 ALA A CA 1
ATOM 636 C C . ALA A 1 89 ? -12.974 -7.193 0.568 1.00 96.44 89 ALA A C 1
ATOM 638 O O . ALA A 1 89 ? -13.367 -6.232 1.226 1.00 96.44 89 ALA A O 1
ATOM 639 N N . TYR A 1 90 ? -12.962 -8.426 1.076 1.00 97.56 90 TYR A N 1
ATOM 640 C CA . TYR A 1 90 ? -13.189 -8.720 2.489 1.00 97.56 90 TYR A CA 1
ATOM 641 C C . TYR A 1 90 ? -12.130 -8.048 3.375 1.00 97.56 90 TYR A C 1
ATOM 643 O O . TYR A 1 90 ? -12.500 -7.347 4.314 1.00 97.56 90 TYR A O 1
ATOM 651 N N . ILE A 1 91 ? -10.843 -8.156 3.019 1.00 96.75 91 ILE A N 1
ATOM 652 C CA . ILE A 1 91 ? -9.743 -7.476 3.729 1.00 96.75 91 ILE A CA 1
ATOM 653 C C . ILE A 1 91 ? -9.984 -5.963 3.783 1.00 96.75 91 ILE A C 1
ATOM 655 O O . ILE A 1 91 ? -9.899 -5.377 4.856 1.00 96.75 91 ILE A O 1
ATOM 659 N N . PHE A 1 92 ? -10.362 -5.338 2.661 1.00 96.44 92 PHE A N 1
ATOM 660 C CA . PHE A 1 92 ? -10.682 -3.902 2.621 1.00 96.44 92 PHE A CA 1
ATOM 661 C C . PHE A 1 92 ? -11.747 -3.530 3.664 1.00 96.44 92 PHE A C 1
ATOM 663 O O . PHE A 1 92 ? -11.615 -2.542 4.383 1.00 96.44 92 PHE A O 1
ATOM 670 N N . ARG A 1 93 ? -12.820 -4.324 3.762 1.00 97.44 93 ARG A N 1
ATOM 671 C CA . ARG A 1 93 ? -13.892 -4.082 4.739 1.00 97.44 93 ARG A CA 1
ATOM 672 C C . ARG A 1 93 ? -13.398 -4.240 6.174 1.00 97.44 93 ARG A C 1
ATOM 674 O O . ARG A 1 93 ? -13.773 -3.435 7.016 1.00 97.44 93 ARG A O 1
ATOM 681 N N . LYS A 1 94 ? -12.536 -5.224 6.441 1.00 97.75 94 LYS A N 1
ATOM 682 C CA . LYS A 1 94 ? -11.955 -5.431 7.774 1.00 97.75 94 LYS A CA 1
ATOM 683 C C . LYS A 1 94 ? -10.981 -4.330 8.180 1.00 97.75 94 LYS A C 1
ATOM 685 O O . LYS A 1 94 ? -11.020 -3.910 9.330 1.00 97.75 94 LYS A O 1
ATOM 690 N N . GLN A 1 95 ? -10.241 -3.761 7.231 1.00 97.69 95 GLN A N 1
ATOM 691 C CA . GLN A 1 95 ? -9.453 -2.548 7.464 1.00 97.69 95 GLN A CA 1
ATOM 692 C C . GLN A 1 95 ? -10.349 -1.364 7.866 1.00 97.69 95 GLN A C 1
ATOM 694 O O . GLN A 1 95 ? -10.034 -0.649 8.809 1.00 97.69 95 GLN A O 1
ATOM 699 N N . LEU A 1 96 ? -11.492 -1.161 7.199 1.00 97.38 96 LEU A N 1
ATOM 700 C CA . LEU A 1 96 ? -12.448 -0.118 7.600 1.00 97.38 96 LEU A CA 1
ATOM 701 C C . LEU A 1 96 ? -13.046 -0.357 8.997 1.00 97.38 96 LEU A C 1
ATOM 703 O O . LEU A 1 96 ? -13.298 0.601 9.722 1.00 97.38 96 LEU A O 1
ATOM 707 N N . GLU A 1 97 ? -13.295 -1.615 9.355 1.00 96.62 97 GLU A N 1
ATOM 708 C CA . GLU A 1 97 ? -13.883 -2.017 10.638 1.00 96.62 97 GLU A CA 1
ATOM 709 C C . GLU A 1 97 ? -12.953 -1.747 11.832 1.00 96.62 97 GLU A C 1
ATOM 711 O O . GLU A 1 97 ? -13.428 -1.365 12.897 1.00 96.62 97 GLU A O 1
ATOM 716 N N . GLU A 1 98 ? -11.636 -1.900 11.660 1.00 97.06 98 GLU A N 1
ATOM 717 C CA . GLU A 1 98 ? -10.647 -1.673 12.728 1.00 97.06 98 GLU A CA 1
ATOM 718 C C . GLU A 1 98 ? -10.136 -0.227 12.838 1.00 97.06 98 GLU A C 1
ATOM 720 O O . GLU A 1 98 ? -9.368 0.086 13.748 1.00 97.06 98 GLU A O 1
ATOM 725 N N . ALA A 1 99 ? -10.507 0.650 11.904 1.00 97.50 99 ALA A N 1
ATOM 726 C CA . ALA A 1 99 ? -9.952 1.994 11.813 1.00 97.50 99 ALA A CA 1
ATOM 727 C C . ALA A 1 99 ? -10.429 2.904 12.956 1.00 97.50 99 ALA A C 1
ATOM 729 O O . ALA A 1 99 ? -11.628 3.056 13.181 1.00 97.50 99 ALA A O 1
ATOM 730 N N . ASP A 1 100 ? -9.504 3.621 13.596 1.00 97.75 100 ASP A N 1
ATOM 731 C CA . ASP A 1 100 ? -9.857 4.751 14.467 1.00 97.75 100 ASP A CA 1
ATOM 732 C C . ASP A 1 100 ? -10.186 5.995 13.622 1.00 97.75 100 ASP A C 1
ATOM 734 O O . ASP A 1 100 ? -11.039 6.817 13.973 1.00 97.75 100 ASP A O 1
ATOM 738 N N . ILE A 1 101 ? -9.497 6.132 12.482 1.00 97.94 101 ILE A N 1
ATOM 739 C CA . ILE A 1 101 ? -9.679 7.213 11.512 1.00 97.94 101 ILE A CA 1
ATOM 740 C C . ILE A 1 101 ? -9.748 6.610 10.106 1.00 97.94 101 ILE A C 1
ATOM 742 O O . ILE A 1 101 ? -8.808 5.955 9.658 1.00 97.94 101 ILE A O 1
ATOM 746 N N . VAL A 1 102 ? -10.819 6.886 9.367 1.00 98.25 102 VAL A N 1
ATOM 747 C CA . VAL A 1 102 ? -10.913 6.590 7.932 1.00 98.25 102 VAL A CA 1
ATOM 748 C C . VAL A 1 102 ? -10.647 7.872 7.152 1.00 98.25 102 VAL A C 1
ATOM 750 O O . VAL A 1 102 ? -11.330 8.879 7.336 1.00 98.25 102 VAL A O 1
ATOM 753 N N . VAL A 1 103 ? -9.655 7.841 6.263 1.00 98.25 103 VAL A N 1
ATOM 754 C CA . VAL A 1 103 ? -9.185 9.015 5.520 1.00 98.25 103 VAL A CA 1
ATOM 755 C C . VAL A 1 103 ? -9.398 8.819 4.020 1.00 98.25 103 VAL A C 1
ATOM 757 O O . VAL A 1 103 ? -8.714 8.019 3.382 1.00 98.25 103 VAL A O 1
ATOM 760 N N . VAL A 1 104 ? -10.297 9.592 3.413 1.00 98.19 104 VAL A N 1
ATOM 761 C CA . VAL A 1 104 ? -10.463 9.626 1.951 1.00 98.19 104 VAL A CA 1
ATOM 762 C C . VAL A 1 104 ? -9.279 10.387 1.336 1.00 98.19 104 VAL A C 1
ATOM 764 O O . VAL A 1 104 ? -9.245 11.612 1.352 1.00 98.19 104 VAL A O 1
ATOM 767 N N . SER A 1 105 ? -8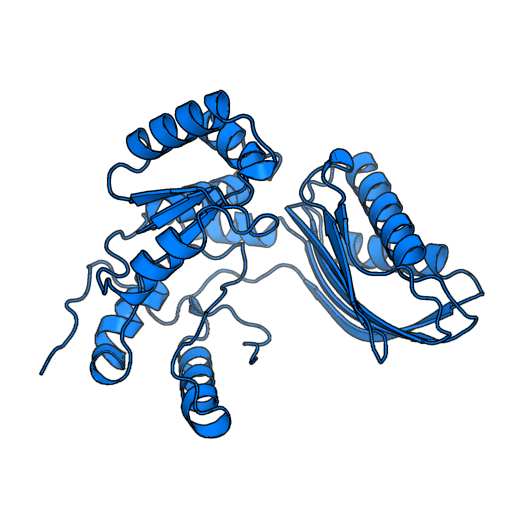.281 9.656 0.834 1.00 95.44 105 SER A N 1
ATOM 768 C CA . SER A 1 105 ? -6.904 10.143 0.584 1.00 95.44 105 SER A CA 1
ATOM 769 C C . SER A 1 105 ? -6.659 10.886 -0.739 1.00 95.44 105 SER A C 1
ATOM 771 O O . SER A 1 105 ? -5.621 11.532 -0.908 1.00 95.44 105 SER A O 1
ATOM 773 N N . LYS A 1 106 ? -7.586 10.775 -1.695 1.00 94.94 106 LYS A N 1
ATOM 774 C CA . LYS A 1 106 ? -7.514 11.412 -3.022 1.00 94.94 106 LYS A CA 1
ATOM 775 C C . LYS A 1 106 ? -8.694 12.357 -3.231 1.00 94.94 106 LYS A C 1
ATOM 777 O O . LYS A 1 106 ? -9.396 12.273 -4.239 1.00 94.94 106 LYS A O 1
ATOM 782 N N . ALA A 1 107 ? -8.964 13.212 -2.247 1.00 96.38 107 ALA A N 1
ATOM 783 C CA . ALA A 1 107 ? -10.119 14.110 -2.264 1.00 96.38 107 ALA A CA 1
ATOM 784 C C . ALA A 1 107 ? -10.141 15.064 -3.478 1.00 96.38 107 ALA A C 1
ATOM 786 O O . ALA A 1 107 ? -11.203 15.530 -3.866 1.00 96.38 107 ALA A O 1
ATOM 787 N N . ASP A 1 108 ? -8.993 15.312 -4.114 1.00 95.25 108 ASP A N 1
ATOM 788 C CA . ASP A 1 108 ? -8.870 16.087 -5.356 1.00 95.25 108 ASP A CA 1
ATOM 789 C C . ASP A 1 108 ? -9.453 15.390 -6.599 1.00 95.25 108 ASP A C 1
ATOM 791 O O . ASP A 1 108 ? -9.739 16.053 -7.593 1.00 95.25 108 ASP A O 1
ATOM 795 N N . SER A 1 109 ? -9.655 14.070 -6.550 1.00 93.69 109 SER A N 1
ATOM 796 C CA . SER A 1 109 ? -10.159 13.269 -7.679 1.00 93.69 109 SER A CA 1
ATOM 797 C C . SER A 1 109 ? -11.689 13.149 -7.743 1.00 93.69 109 SER A C 1
ATOM 799 O O . SER A 1 109 ? -12.222 12.480 -8.627 1.00 93.69 109 SER A O 1
ATOM 801 N N . ILE A 1 110 ? -12.406 13.775 -6.809 1.00 95.44 110 ILE A N 1
ATOM 802 C CA . ILE A 1 110 ? -13.857 13.652 -6.633 1.00 95.44 110 ILE A CA 1
ATOM 803 C C . ILE A 1 110 ? -14.476 15.038 -6.406 1.00 95.44 110 ILE A C 1
ATOM 805 O O . ILE A 1 110 ? -13.836 15.933 -5.858 1.00 95.44 110 ILE A O 1
ATOM 809 N N . SER A 1 111 ? -15.721 15.245 -6.847 1.00 97.00 111 SER A N 1
ATOM 810 C CA . SER A 1 111 ? -16.419 16.512 -6.601 1.00 97.00 111 SER A CA 1
ATOM 811 C C . SER A 1 111 ? -16.714 16.693 -5.109 1.00 97.00 111 SER A C 1
ATOM 813 O O . SER A 1 111 ? -16.871 15.723 -4.366 1.00 97.00 111 SER A O 1
ATOM 815 N N . SER A 1 112 ? -16.843 17.942 -4.661 1.00 95.69 112 SER A N 1
ATOM 816 C CA . SER A 1 112 ? -17.177 18.240 -3.264 1.00 95.69 112 SER A CA 1
ATOM 817 C C . SER A 1 112 ? -18.522 17.644 -2.837 1.00 95.69 112 SER A C 1
ATOM 819 O O . SER A 1 112 ? -18.618 17.108 -1.738 1.00 95.69 112 SER A O 1
ATOM 821 N N . SER A 1 113 ? -19.538 17.670 -3.710 1.00 96.94 113 SER A N 1
ATOM 822 C CA . SER A 1 113 ? -20.850 17.067 -3.438 1.00 96.94 113 SER A CA 1
ATOM 823 C C . SER A 1 113 ? -20.753 15.558 -3.233 1.00 96.94 113 SER A C 1
ATOM 825 O O . SER A 1 113 ? -21.318 15.016 -2.286 1.00 96.94 113 SER A O 1
ATOM 827 N N . ASP A 1 114 ? -20.008 14.880 -4.104 1.00 97.44 114 ASP A N 1
ATOM 828 C CA . ASP A 1 114 ? -19.842 13.434 -4.044 1.00 97.44 114 ASP A CA 1
ATOM 829 C C . ASP A 1 114 ? -18.990 13.018 -2.844 1.00 97.44 114 ASP A C 1
ATOM 831 O O . ASP A 1 114 ? -19.251 11.980 -2.236 1.00 97.44 114 ASP A O 1
ATOM 835 N N . LEU A 1 115 ? -17.985 13.825 -2.491 1.00 97.44 115 LEU A N 1
ATOM 836 C CA . LEU A 1 115 ? -17.167 13.616 -1.303 1.00 97.44 115 LEU A CA 1
ATOM 837 C C . LEU A 1 115 ? -18.015 13.701 -0.032 1.00 97.44 115 LEU A C 1
ATOM 839 O O . LEU A 1 115 ? -17.925 12.800 0.799 1.00 97.44 115 LEU A O 1
ATOM 843 N N . SER A 1 116 ? -18.877 14.716 0.097 1.00 97.44 116 SER A N 1
ATOM 844 C CA . SER A 1 116 ? -19.781 14.845 1.248 1.00 97.44 116 SER A CA 1
ATOM 845 C C . SER A 1 116 ? -20.706 13.634 1.381 1.00 97.44 116 SER A C 1
ATOM 847 O O . SER A 1 116 ? -20.792 13.045 2.457 1.00 97.44 116 SER A O 1
ATOM 849 N N . VAL A 1 117 ? -21.317 13.184 0.279 1.00 97.44 117 VAL A N 1
ATOM 850 C CA . VAL A 1 117 ? -22.148 11.966 0.272 1.00 97.44 117 VAL A CA 1
ATOM 851 C C . VAL A 1 117 ? -21.340 10.740 0.705 1.00 97.44 117 VAL A C 1
ATOM 853 O O . VAL A 1 117 ? -21.821 9.913 1.482 1.00 97.44 117 VAL A O 1
ATOM 856 N N . LEU A 1 118 ? -20.104 10.607 0.223 1.00 97.19 118 LEU A N 1
ATOM 857 C CA . LEU A 1 118 ? -19.242 9.478 0.562 1.00 97.19 118 LEU A CA 1
ATOM 858 C C . LEU A 1 118 ? -18.856 9.480 2.049 1.00 97.19 118 LEU A C 1
ATOM 860 O O . LEU A 1 118 ? -18.899 8.429 2.688 1.00 97.19 118 LEU A O 1
ATOM 864 N N . GLN A 1 119 ? -18.542 10.649 2.612 1.00 97.38 119 GLN A N 1
ATOM 865 C CA . GLN A 1 119 ? -18.234 10.807 4.034 1.00 97.38 119 GLN A CA 1
ATOM 866 C C . GLN A 1 119 ? -19.447 10.501 4.924 1.00 97.38 119 GLN A C 1
ATOM 868 O O . GLN A 1 119 ? -19.304 9.805 5.926 1.00 97.38 119 GLN A O 1
ATOM 873 N N . GLU A 1 120 ? -20.650 10.939 4.543 1.00 97.19 120 GLU A N 1
ATOM 874 C CA . GLU A 1 120 ? -21.881 10.610 5.275 1.00 97.19 120 GLU A CA 1
ATOM 875 C C . GLU A 1 120 ? -22.163 9.103 5.289 1.00 97.19 120 GLU A C 1
ATOM 877 O O . GLU A 1 120 ? -22.578 8.543 6.307 1.00 97.19 120 GLU A O 1
ATOM 882 N N . ARG A 1 121 ? -21.938 8.420 4.162 1.00 97.38 121 ARG A N 1
ATOM 883 C CA . ARG A 1 121 ? -22.093 6.962 4.073 1.00 97.38 121 ARG A CA 1
ATOM 884 C C . ARG A 1 121 ? -21.046 6.225 4.902 1.00 97.38 121 ARG A C 1
ATOM 886 O O . ARG A 1 121 ? -21.394 5.264 5.588 1.00 97.38 121 ARG A O 1
ATOM 893 N N . LEU A 1 122 ? -19.795 6.685 4.874 1.00 96.00 122 LEU A N 1
ATOM 894 C CA . LEU A 1 122 ? -18.729 6.164 5.728 1.00 96.00 122 LEU A CA 1
ATOM 895 C C . LEU A 1 122 ? -19.081 6.297 7.207 1.00 96.00 122 LEU A C 1
ATOM 897 O O . LEU A 1 122 ? -19.009 5.310 7.925 1.00 96.00 122 LEU A O 1
ATOM 901 N N . ALA A 1 123 ? -19.531 7.474 7.644 1.00 96.00 123 ALA A N 1
ATOM 902 C CA . ALA A 1 123 ? -19.895 7.715 9.038 1.00 96.00 123 ALA A CA 1
ATOM 903 C C . ALA A 1 123 ? -21.052 6.817 9.513 1.00 96.00 123 ALA A C 1
ATOM 905 O O . ALA A 1 123 ? -21.130 6.476 10.686 1.00 96.00 123 ALA A O 1
ATOM 906 N N . LYS A 1 124 ? -21.946 6.392 8.610 1.00 95.81 124 LYS A N 1
ATOM 907 C CA . LYS A 1 124 ? -22.994 5.402 8.924 1.00 95.81 124 LYS A CA 1
ATOM 908 C C . LYS A 1 124 ? -22.467 3.968 8.972 1.00 95.81 124 LYS A C 1
ATOM 910 O O . LYS A 1 124 ? -22.977 3.166 9.744 1.00 95.81 124 LYS A O 1
ATOM 915 N N . THR A 1 125 ? -21.489 3.647 8.128 1.00 93.88 125 THR A N 1
ATOM 916 C CA . THR A 1 125 ? -20.925 2.293 7.999 1.00 93.88 125 THR A CA 1
ATOM 917 C C . THR A 1 125 ? -19.928 1.994 9.118 1.00 93.88 125 THR A C 1
ATOM 919 O O . THR A 1 125 ? -19.922 0.896 9.661 1.00 93.88 125 THR A O 1
ATOM 922 N N . CYS A 1 126 ? -19.128 2.992 9.492 1.00 93.81 126 CYS A N 1
ATOM 923 C CA . CYS A 1 126 ? -18.086 2.926 10.509 1.00 93.81 126 CYS A CA 1
ATOM 924 C C . CYS A 1 126 ? -18.327 4.035 11.553 1.00 93.81 126 CYS A C 1
ATOM 926 O O . CYS A 1 126 ? -17.528 4.967 11.648 1.00 93.81 126 CYS A O 1
ATOM 928 N N . PRO A 1 127 ? -19.428 3.984 12.329 1.00 93.88 127 PRO A N 1
ATOM 929 C CA . PRO A 1 127 ? -19.824 5.072 13.234 1.00 93.88 127 PRO A CA 1
ATOM 930 C C . PRO A 1 127 ? -18.829 5.342 14.365 1.00 93.88 127 PRO A C 1
ATOM 932 O O . PRO A 1 127 ? -18.881 6.396 14.993 1.00 93.88 127 PRO A O 1
ATOM 935 N N . ALA A 1 128 ? -17.941 4.389 14.639 1.00 89.69 128 ALA A N 1
ATOM 936 C CA . ALA A 1 128 ? -16.930 4.491 15.675 1.00 89.69 128 ALA A CA 1
ATOM 937 C C . ALA A 1 128 ? -15.597 5.093 15.179 1.00 89.69 128 ALA A C 1
ATOM 939 O O . ALA A 1 128 ? -14.745 5.441 15.997 1.00 89.69 128 ALA A O 1
ATOM 940 N N . ALA A 1 129 ? -15.427 5.241 13.860 1.00 96.06 129 ALA A N 1
ATOM 941 C CA . ALA A 1 129 ? -14.254 5.845 13.240 1.00 96.06 129 ALA A CA 1
ATOM 942 C C . ALA A 1 129 ? -14.499 7.328 12.932 1.00 96.06 129 ALA A C 1
ATOM 944 O O . ALA A 1 129 ? -15.576 7.727 12.481 1.00 96.06 129 ALA A O 1
ATOM 945 N N . LYS A 1 130 ? -13.472 8.163 13.103 1.00 96.94 130 LYS A N 1
ATOM 946 C CA . LYS A 1 130 ? -13.500 9.541 12.596 1.00 96.94 130 LYS A CA 1
ATOM 947 C C . LYS A 1 130 ? -13.308 9.526 11.081 1.00 96.94 130 LYS A C 1
ATOM 949 O O . LYS A 1 130 ? -12.406 8.862 10.581 1.00 96.94 130 LYS A O 1
ATOM 954 N N . VAL A 1 131 ? -14.126 10.275 10.346 1.00 97.88 131 VAL A N 1
ATOM 955 C CA . VAL A 1 131 ? -14.045 10.346 8.880 1.00 97.88 131 VAL A CA 1
ATOM 956 C C . VAL A 1 131 ? -13.407 11.662 8.459 1.00 97.88 131 VAL A C 1
ATOM 958 O O . VAL A 1 131 ? -13.961 12.728 8.710 1.00 97.88 131 VAL A O 1
ATOM 961 N N . LEU A 1 132 ? -12.268 11.580 7.775 1.00 97.56 132 LEU A N 1
ATOM 962 C CA . LEU A 1 132 ? -11.547 12.721 7.214 1.00 97.56 132 LEU A CA 1
ATOM 963 C C . LEU A 1 132 ? -11.402 12.582 5.698 1.00 97.56 132 LEU A C 1
ATOM 965 O O . LEU A 1 132 ? -11.565 11.504 5.124 1.00 97.56 132 LEU A O 1
ATOM 969 N N . ALA A 1 133 ? -11.053 13.682 5.045 1.00 98.00 133 ALA A N 1
ATOM 970 C CA . ALA A 1 133 ? -10.660 13.695 3.647 1.00 98.00 133 ALA A CA 1
ATOM 971 C C . ALA A 1 133 ? -9.377 14.509 3.496 1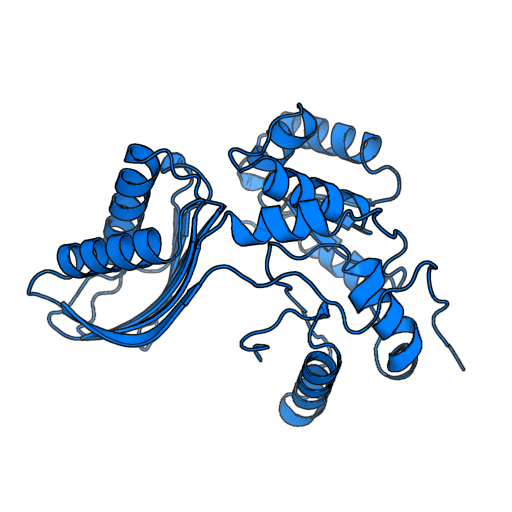.00 98.00 133 ALA A C 1
ATOM 973 O O . ALA A 1 133 ? -9.228 15.559 4.117 1.00 98.00 133 ALA A O 1
ATOM 974 N N . LEU A 1 134 ? -8.454 14.031 2.666 1.00 97.94 134 LEU A N 1
ATOM 975 C CA . LEU A 1 134 ? -7.247 14.768 2.323 1.00 97.94 134 LEU A CA 1
ATOM 976 C C . LEU A 1 134 ? -6.863 14.554 0.864 1.00 97.94 134 LEU A C 1
ATOM 978 O O . LEU A 1 134 ? -7.337 13.637 0.194 1.00 97.94 134 LEU A O 1
ATOM 982 N N . SER A 1 135 ? -5.971 15.405 0.380 1.00 96.69 135 SER A N 1
ATOM 983 C CA . SER A 1 135 ? -5.244 15.194 -0.862 1.00 96.69 135 SER A CA 1
ATOM 984 C C . SER A 1 135 ? -3.762 15.375 -0.593 1.00 96.69 135 SER A C 1
ATOM 986 O O . SER A 1 135 ? -3.301 16.472 -0.277 1.00 96.69 135 SER A O 1
ATOM 988 N N . ALA A 1 136 ? -2.992 14.305 -0.773 1.00 92.69 136 ALA A N 1
ATOM 989 C CA . ALA A 1 136 ? -1.535 14.393 -0.736 1.00 92.69 136 ALA A CA 1
ATOM 990 C C . ALA A 1 136 ? -0.964 15.213 -1.912 1.00 92.69 136 ALA A C 1
ATOM 992 O O . ALA A 1 136 ? 0.192 15.624 -1.860 1.00 92.69 136 ALA A O 1
ATOM 993 N N . LEU A 1 137 ? -1.754 15.441 -2.972 1.00 90.88 137 LEU A N 1
ATOM 994 C CA . LEU A 1 137 ? -1.349 16.236 -4.130 1.00 90.88 137 LEU A CA 1
ATOM 995 C C . LEU A 1 137 ? -1.466 17.738 -3.855 1.00 90.88 137 LEU A C 1
ATOM 997 O O . LEU A 1 137 ? -0.553 18.490 -4.186 1.00 90.88 137 LEU A O 1
ATOM 1001 N N . THR A 1 138 ? -2.580 18.176 -3.265 1.00 95.00 138 THR A N 1
ATOM 1002 C CA . THR A 1 138 ? -2.842 19.605 -3.015 1.00 95.00 138 THR A CA 1
ATOM 1003 C C . THR A 1 138 ? -2.483 20.047 -1.597 1.00 95.00 138 THR A C 1
ATOM 1005 O O . THR A 1 138 ? -2.407 21.243 -1.331 1.00 95.00 138 THR A O 1
ATOM 1008 N N . GLY A 1 139 ? -2.279 19.101 -0.676 1.00 96.56 139 GLY A N 1
ATOM 1009 C CA . GLY A 1 139 ? -2.065 19.354 0.750 1.00 96.56 139 GLY A CA 1
ATOM 1010 C C . GLY A 1 139 ? -3.353 19.609 1.544 1.00 96.56 139 GLY A C 1
ATOM 1011 O O . GLY A 1 139 ? -3.295 19.748 2.767 1.00 96.56 139 GLY A O 1
ATOM 1012 N N . ALA A 1 140 ? -4.520 19.650 0.889 1.00 97.38 140 ALA A N 1
ATOM 1013 C CA . ALA A 1 140 ? -5.807 19.824 1.561 1.00 97.38 140 ALA A CA 1
ATOM 1014 C C . ALA A 1 140 ? -6.050 18.696 2.580 1.00 97.38 140 ALA A C 1
ATOM 1016 O O . ALA A 1 140 ? -5.763 17.537 2.291 1.00 97.38 140 ALA A O 1
ATOM 1017 N N . GLY A 1 141 ? -6.552 19.033 3.772 1.00 97.44 141 GLY A N 1
ATOM 1018 C CA . GLY A 1 141 ? -6.860 18.073 4.846 1.00 97.44 141 GLY A CA 1
ATOM 1019 C C . GLY A 1 141 ? -5.649 17.456 5.561 1.00 97.44 141 GLY A C 1
ATOM 1020 O O . GLY A 1 141 ? -5.810 16.839 6.611 1.00 97.44 141 GLY A O 1
ATOM 1021 N N . LEU A 1 142 ? -4.422 17.653 5.058 1.00 96.88 142 LEU A N 1
ATOM 1022 C CA . LEU A 1 142 ? -3.227 17.032 5.638 1.00 96.88 142 LEU A CA 1
ATOM 1023 C C . LEU A 1 142 ? -2.957 17.527 7.063 1.00 96.88 142 LEU A C 1
ATOM 1025 O O . LEU A 1 142 ? -2.663 16.722 7.940 1.00 96.88 142 LEU A O 1
ATOM 1029 N N . LYS A 1 143 ? -3.083 18.839 7.301 1.00 97.06 143 LYS A N 1
ATOM 1030 C CA . LYS A 1 143 ? -2.873 19.423 8.632 1.00 97.06 143 LYS A CA 1
ATOM 1031 C C . LYS A 1 143 ? -3.859 18.854 9.654 1.00 97.06 143 LYS A C 1
ATOM 1033 O O . LYS A 1 143 ? -3.443 18.475 10.736 1.00 97.06 143 LYS A O 1
ATOM 1038 N N . GLU A 1 144 ? -5.138 18.775 9.302 1.00 96.75 144 GLU A N 1
ATOM 1039 C CA . GLU A 1 144 ? -6.182 18.256 10.191 1.00 96.75 144 GLU A CA 1
ATOM 1040 C C . GLU A 1 144 ? -5.924 16.794 10.573 1.00 96.75 144 GLU A C 1
ATOM 1042 O O . GLU A 1 144 ? -5.995 16.433 11.747 1.00 96.75 144 GLU A O 1
ATOM 1047 N N . TRP A 1 145 ? -5.549 15.963 9.595 1.00 97.31 145 TRP A N 1
ATOM 1048 C CA . TRP A 1 145 ? -5.165 14.580 9.861 1.00 97.31 145 TRP A CA 1
ATOM 1049 C C . TRP A 1 145 ? -3.914 14.487 10.745 1.00 97.31 145 TRP A C 1
ATOM 1051 O O . TRP A 1 145 ? -3.928 13.752 11.731 1.00 97.31 145 TRP A O 1
ATOM 1061 N N . LEU A 1 146 ? -2.863 15.261 10.440 1.00 96.19 146 LEU A N 1
ATOM 1062 C CA . LEU A 1 146 ? -1.628 15.296 11.230 1.00 96.19 146 LEU A CA 1
ATOM 1063 C C . LEU A 1 146 ? -1.880 15.745 12.671 1.00 96.19 146 LEU A C 1
ATOM 1065 O O . LEU A 1 146 ? -1.402 15.096 13.599 1.00 96.19 146 LEU A O 1
ATOM 1069 N N . ASP A 1 147 ? -2.656 16.811 12.871 1.00 95.56 147 ASP A N 1
ATOM 1070 C CA . ASP A 1 147 ? -3.037 17.286 14.202 1.00 95.56 147 ASP A CA 1
ATOM 1071 C C . ASP A 1 147 ? -3.736 16.156 14.977 1.00 95.56 147 ASP A C 1
ATOM 1073 O O . ASP A 1 147 ? -3.424 15.911 16.139 1.00 95.56 147 ASP A O 1
ATOM 1077 N N . MET A 1 148 ? -4.634 15.406 14.333 1.00 94.12 148 MET A N 1
ATOM 1078 C CA . MET A 1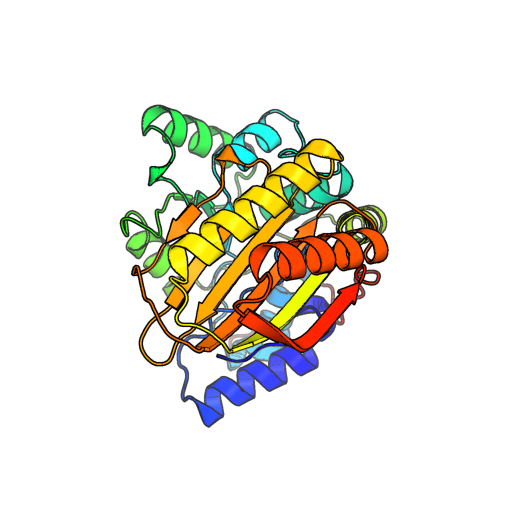 148 ? -5.366 14.317 14.979 1.00 94.12 148 MET A CA 1
ATOM 1079 C C . MET A 1 148 ? -4.459 13.154 15.399 1.00 94.12 148 MET A C 1
ATOM 1081 O O . MET A 1 148 ? -4.542 12.703 16.542 1.00 94.12 148 MET A O 1
ATOM 1085 N N . VAL A 1 149 ? -3.582 12.679 14.508 1.00 94.88 149 VAL A N 1
ATOM 1086 C CA . VAL A 1 149 ? -2.691 11.547 14.820 1.00 94.88 149 VAL A CA 1
ATOM 1087 C C . VAL A 1 149 ? -1.564 11.924 15.781 1.00 94.88 149 VAL A C 1
ATOM 1089 O O . VAL A 1 149 ? -1.029 11.050 16.451 1.00 94.88 149 VAL A O 1
ATOM 1092 N N . THR A 1 150 ? -1.199 13.204 15.884 1.00 93.75 150 THR A N 1
ATOM 1093 C CA . THR A 1 150 ? -0.128 13.657 16.793 1.00 93.75 150 THR A CA 1
ATOM 1094 C C . THR A 1 150 ? -0.621 14.102 18.169 1.00 93.75 150 THR A C 1
ATOM 1096 O O . THR A 1 150 ? 0.186 14.191 19.091 1.00 93.75 150 THR A O 1
ATOM 1099 N N . THR A 1 151 ? -1.922 14.365 18.338 1.00 91.88 151 THR A N 1
ATOM 1100 C CA . THR A 1 151 ? -2.488 14.839 19.618 1.00 91.88 151 THR A CA 1
ATOM 1101 C C . THR A 1 151 ? -3.319 13.800 20.366 1.00 91.88 151 THR A C 1
ATOM 1103 O O . THR A 1 151 ? -3.482 13.923 21.578 1.00 91.88 151 THR A O 1
ATOM 1106 N N . SER A 1 152 ? -3.845 12.782 19.681 1.00 89.75 152 SER A N 1
ATOM 1107 C CA . SER A 1 152 ? -4.602 11.696 20.309 1.00 89.75 152 SER A CA 1
ATOM 1108 C C . SER A 1 152 ? -3.713 10.478 20.558 1.00 89.75 152 SER A C 1
ATOM 1110 O O . SER A 1 152 ? -2.852 10.144 19.746 1.00 89.75 152 SER A O 1
ATOM 1112 N N . SER A 1 153 ? -3.970 9.788 21.666 1.00 86.00 153 SER A N 1
ATOM 1113 C CA . SER A 1 153 ? -3.420 8.464 21.981 1.00 86.00 153 SER A CA 1
ATOM 1114 C C . SER A 1 153 ? -4.503 7.377 21.998 1.00 86.00 153 SER A C 1
ATOM 1116 O O . SER A 1 153 ? -4.292 6.291 22.541 1.00 86.00 153 SER A O 1
ATOM 1118 N N . ASP A 1 154 ? -5.680 7.667 21.434 1.00 90.44 154 ASP A N 1
ATOM 1119 C CA . ASP A 1 154 ? -6.810 6.739 21.355 1.00 90.44 154 ASP A CA 1
ATOM 1120 C C . ASP A 1 154 ? -6.570 5.744 20.216 1.00 90.44 154 ASP A C 1
ATOM 1122 O O . ASP A 1 154 ? -7.213 5.789 19.172 1.00 90.44 154 ASP A O 1
ATOM 1126 N N . ALA A 1 155 ? -5.589 4.863 20.408 1.00 94.31 155 ALA A N 1
ATOM 1127 C CA . ALA A 1 155 ? -5.143 3.924 19.390 1.00 94.31 155 ALA A CA 1
ATOM 1128 C C . ALA A 1 155 ? -5.785 2.544 19.530 1.00 94.31 155 ALA A C 1
ATOM 1130 O O . ALA A 1 155 ? -5.835 1.973 20.631 1.00 94.31 155 ALA A O 1
ATOM 1131 N N . GLY A 1 156 ? -6.217 2.001 18.392 1.00 94.75 156 GLY A N 1
ATOM 1132 C CA . GLY A 1 156 ? -6.795 0.674 18.249 1.00 94.75 156 GLY A CA 1
ATOM 1133 C C . GLY A 1 156 ? -8.007 0.505 19.149 1.00 94.75 156 GLY A C 1
ATOM 1134 O O . GLY A 1 156 ? -8.021 -0.388 19.996 1.00 94.75 156 GLY A O 1
ATOM 1135 N N . GLN A 1 157 ? -8.979 1.407 19.038 1.00 95.00 157 GLN A N 1
ATOM 1136 C CA . GLN A 1 157 ? -10.207 1.359 19.833 1.00 95.00 157 GLN A CA 1
ATOM 1137 C C . GLN A 1 157 ? -11.154 0.253 19.357 1.00 95.00 157 GLN A C 1
ATOM 1139 O O . GLN A 1 157 ? -12.015 -0.182 20.119 1.00 95.00 157 GLN A O 1
ATOM 1144 N N . HIS A 1 158 ? -10.956 -0.235 18.129 1.00 94.19 158 HIS A N 1
ATOM 1145 C CA . HIS A 1 158 ? -11.816 -1.227 17.487 1.00 94.19 158 HIS A CA 1
ATOM 1146 C C . HIS A 1 158 ? -11.015 -2.467 17.117 1.00 94.19 158 HIS A C 1
ATOM 1148 O O . HIS A 1 158 ? -9.908 -2.363 16.592 1.00 94.19 158 HIS A O 1
ATOM 1154 N N . LEU A 1 159 ? -11.563 -3.647 17.400 1.00 96.44 159 LEU A N 1
ATOM 1155 C CA . LEU A 1 159 ? -10.986 -4.932 17.010 1.00 96.44 159 LEU A CA 1
ATOM 1156 C C . LEU A 1 159 ? -11.885 -5.536 15.933 1.00 96.44 159 LEU A C 1
ATOM 1158 O O . LEU A 1 159 ? -13.056 -5.794 16.201 1.00 96.44 159 LEU A O 1
ATOM 1162 N N . ALA A 1 160 ? -11.351 -5.745 14.730 1.00 95.25 160 ALA A N 1
ATOM 1163 C CA . ALA A 1 160 ? -12.119 -6.355 13.654 1.00 95.25 160 ALA A CA 1
ATOM 1164 C C . ALA A 1 160 ? -12.335 -7.858 13.900 1.00 95.25 160 ALA A C 1
ATOM 1166 O O . ALA A 1 160 ? -11.442 -8.584 14.347 1.00 95.25 160 ALA A O 1
ATOM 1167 N N . GLU A 1 161 ? -13.513 -8.358 13.539 1.00 94.81 161 GLU A N 1
ATOM 1168 C CA . GLU A 1 161 ? -13.803 -9.791 13.563 1.00 94.81 161 GLU A CA 1
ATOM 1169 C C . GLU A 1 161 ? -13.263 -10.460 12.295 1.00 94.81 161 GLU A C 1
ATOM 1171 O O . GLU A 1 161 ? -13.939 -10.510 11.265 1.00 94.81 161 GLU A O 1
ATOM 1176 N N . VAL A 1 162 ? -12.023 -10.944 12.339 1.00 96.75 162 VAL A N 1
ATOM 1177 C CA . VAL A 1 162 ? -11.337 -11.477 11.153 1.00 96.75 162 VAL A CA 1
ATOM 1178 C C . VAL A 1 162 ? -11.430 -13.001 11.061 1.00 96.75 162 VAL A C 1
ATOM 1180 O O . VAL A 1 162 ? -10.998 -13.731 11.951 1.00 96.75 162 VAL A O 1
ATOM 1183 N N . ASP A 1 163 ? -11.937 -13.473 9.925 1.00 97.69 163 ASP A N 1
ATOM 1184 C CA . ASP A 1 163 ? -11.839 -14.845 9.447 1.00 97.69 163 ASP A CA 1
ATOM 1185 C C . ASP A 1 163 ? -10.494 -15.008 8.731 1.00 97.69 163 ASP A C 1
ATOM 1187 O O . ASP A 1 163 ? -10.249 -14.446 7.657 1.00 97.69 163 ASP A O 1
ATOM 1191 N N . TYR A 1 164 ? -9.598 -15.769 9.356 1.00 96.38 164 TYR A N 1
ATOM 1192 C CA . TYR A 1 164 ? -8.238 -15.961 8.864 1.00 96.38 164 TYR A CA 1
ATOM 1193 C C . TYR A 1 164 ? -8.154 -16.857 7.623 1.00 96.38 164 TYR A C 1
ATOM 1195 O O . TYR A 1 164 ? -7.137 -16.808 6.931 1.00 96.38 164 TYR A O 1
ATOM 1203 N N . ASP A 1 165 ? -9.180 -17.655 7.314 1.00 97.00 165 ASP A N 1
ATOM 1204 C CA . ASP A 1 165 ? -9.222 -18.435 6.076 1.00 97.00 165 ASP A CA 1
ATOM 1205 C C . ASP A 1 165 ? -9.507 -17.520 4.885 1.00 97.00 165 ASP A C 1
ATOM 1207 O O . ASP A 1 165 ? -8.751 -17.530 3.910 1.00 97.00 165 ASP A O 1
ATOM 1211 N N . ILE A 1 166 ? -10.520 -16.656 5.004 1.00 97.38 166 ILE A N 1
ATOM 1212 C CA . ILE A 1 166 ? -10.852 -15.669 3.964 1.00 97.38 166 ILE A CA 1
ATOM 1213 C C . ILE A 1 166 ? -9.720 -14.647 3.815 1.00 97.38 166 ILE A C 1
ATOM 1215 O O . ILE A 1 166 ? -9.359 -14.277 2.697 1.00 97.38 166 ILE A O 1
ATOM 1219 N N . TYR A 1 167 ? -9.123 -14.207 4.926 1.00 96.00 167 TYR A N 1
ATOM 1220 C CA . TYR A 1 167 ? -7.967 -13.313 4.893 1.00 96.00 167 TYR A CA 1
ATOM 1221 C C . TYR A 1 167 ? -6.785 -13.959 4.150 1.00 96.00 167 TYR A C 1
ATOM 1223 O O . TYR A 1 167 ? -6.271 -13.375 3.195 1.00 96.00 167 TYR A O 1
ATOM 1231 N N . ALA A 1 168 ? -6.397 -15.186 4.514 1.00 94.88 168 ALA A N 1
ATOM 1232 C CA . ALA A 1 168 ? -5.293 -15.886 3.859 1.00 94.88 168 ALA A CA 1
ATOM 1233 C C . ALA A 1 168 ? -5.539 -16.097 2.358 1.00 94.88 168 ALA A C 1
ATOM 1235 O O . ALA A 1 168 ? -4.626 -15.919 1.552 1.00 94.88 168 ALA A O 1
ATOM 1236 N N . GLU A 1 169 ? -6.772 -16.432 1.970 1.00 95.88 169 GLU A N 1
ATOM 1237 C CA . GLU A 1 169 ? -7.159 -16.499 0.562 1.00 95.88 169 GLU A CA 1
ATOM 1238 C C . GLU A 1 169 ? -7.010 -15.131 -0.115 1.00 95.88 169 GLU A C 1
ATOM 1240 O O . GLU A 1 169 ? -6.372 -15.032 -1.161 1.00 95.88 169 GLU A O 1
ATOM 1245 N N . GLY A 1 170 ? -7.545 -14.066 0.489 1.00 93.94 170 GLY A N 1
ATOM 1246 C CA . GLY A 1 170 ? -7.505 -12.705 -0.048 1.00 93.94 170 GLY A CA 1
ATOM 1247 C C . GLY A 1 170 ? -6.098 -12.168 -0.291 1.00 93.94 170 GLY A C 1
ATOM 1248 O O . GLY A 1 170 ? -5.909 -11.364 -1.210 1.00 93.94 170 GLY A O 1
ATOM 1249 N N . GLU A 1 171 ? -5.115 -12.632 0.478 1.00 91.81 171 GLU A N 1
ATOM 1250 C CA . GLU A 1 171 ? -3.703 -12.352 0.234 1.00 91.81 171 GLU A CA 1
ATOM 1251 C C . GLU A 1 171 ? -3.103 -13.237 -0.872 1.00 91.81 171 GLU A C 1
ATOM 1253 O O . GLU A 1 171 ? -2.380 -12.736 -1.739 1.00 91.81 171 GLU A O 1
ATOM 1258 N N . ALA A 1 172 ? -3.412 -14.538 -0.864 1.00 92.94 172 ALA A N 1
ATOM 1259 C CA . ALA A 1 172 ? -2.819 -15.539 -1.752 1.00 92.94 172 ALA A CA 1
ATOM 1260 C C . ALA A 1 172 ? -3.335 -15.488 -3.201 1.00 92.94 172 ALA A C 1
ATOM 1262 O O . ALA A 1 172 ? -2.606 -15.885 -4.115 1.00 92.94 172 ALA A O 1
ATOM 1263 N N . VAL A 1 173 ? -4.552 -14.975 -3.428 1.00 93.94 173 VAL A N 1
ATOM 1264 C CA . VAL A 1 173 ? -5.135 -14.784 -4.775 1.00 93.94 173 VAL A CA 1
ATOM 1265 C C . VAL A 1 173 ? -4.402 -13.730 -5.607 1.00 93.94 173 VAL A C 1
ATOM 1267 O O . VAL A 1 173 ? -4.613 -13.644 -6.819 1.00 93.94 173 VAL A O 1
ATOM 1270 N N . LEU A 1 174 ? -3.547 -12.921 -4.977 1.00 92.94 174 LEU A N 1
ATOM 1271 C CA . LEU A 1 174 ? -2.700 -11.952 -5.654 1.00 92.94 174 LEU A CA 1
ATOM 1272 C C . LEU A 1 174 ? -1.278 -12.506 -5.787 1.00 92.94 174 LEU A C 1
ATOM 1274 O O . LEU A 1 174 ? -0.656 -12.909 -4.807 1.00 92.94 174 LEU A O 1
ATOM 1278 N N . GLY A 1 175 ? -0.718 -12.428 -6.990 1.00 95.31 175 GLY A N 1
ATOM 1279 C CA . GLY A 1 175 ? 0.713 -12.552 -7.220 1.00 95.31 175 GLY A CA 1
ATOM 1280 C C . GLY A 1 175 ? 1.410 -11.277 -6.756 1.00 95.31 175 GLY A C 1
ATOM 1281 O O . GLY A 1 175 ? 0.987 -10.166 -7.091 1.00 95.31 175 GLY A O 1
ATOM 1282 N N . TRP A 1 176 ? 2.464 -11.426 -5.956 1.00 95.06 176 TRP A N 1
ATOM 1283 C CA . TRP A 1 176 ? 3.234 -10.319 -5.398 1.00 95.06 176 TRP A CA 1
ATOM 1284 C C . TRP A 1 176 ? 4.602 -10.286 -6.046 1.00 95.06 176 TRP A C 1
ATOM 1286 O O . TRP A 1 176 ? 5.409 -11.181 -5.823 1.00 95.06 176 TRP A O 1
ATOM 1296 N N . LEU A 1 177 ? 4.892 -9.229 -6.795 1.00 96.56 177 LEU A N 1
ATOM 1297 C CA . LEU A 1 177 ? 6.225 -8.924 -7.292 1.00 96.56 177 LEU A CA 1
ATOM 1298 C C . LEU A 1 177 ? 6.818 -7.759 -6.501 1.00 96.56 177 LEU A C 1
ATOM 1300 O O . LEU A 1 177 ? 6.189 -6.705 -6.386 1.00 96.56 177 LEU A O 1
ATOM 1304 N N . ASN A 1 178 ? 8.045 -7.939 -6.020 1.00 95.38 178 ASN A N 1
ATOM 1305 C CA . ASN A 1 178 ? 8.926 -6.856 -5.597 1.00 95.38 178 ASN A CA 1
ATOM 1306 C C . ASN A 1 178 ? 10.252 -7.017 -6.347 1.00 95.38 178 ASN A C 1
ATOM 1308 O O . ASN A 1 178 ? 10.941 -8.033 -6.202 1.00 95.38 178 ASN A O 1
ATOM 1312 N N . ALA A 1 179 ? 10.587 -6.034 -7.177 1.00 97.31 179 ALA A N 1
ATOM 1313 C CA . ALA A 1 179 ? 11.759 -6.062 -8.035 1.00 97.31 179 ALA A CA 1
ATOM 1314 C C . ALA A 1 179 ? 12.562 -4.767 -7.907 1.00 97.31 179 ALA A C 1
ATOM 1316 O O . ALA A 1 179 ? 12.013 -3.669 -7.918 1.00 97.31 179 ALA A O 1
ATOM 1317 N N . THR A 1 180 ? 13.880 -4.909 -7.830 1.00 98.00 180 THR A N 1
ATOM 1318 C CA . THR A 1 180 ? 14.857 -3.836 -8.010 1.00 98.00 180 THR A CA 1
ATOM 1319 C C . THR A 1 180 ? 15.724 -4.184 -9.206 1.00 98.00 180 THR A C 1
ATOM 1321 O O . THR A 1 180 ? 16.289 -5.277 -9.272 1.00 98.00 180 THR A O 1
ATOM 1324 N N . ILE A 1 181 ? 15.853 -3.252 -10.139 1.00 98.38 181 ILE A N 1
ATOM 1325 C CA . ILE A 1 181 ? 16.532 -3.449 -11.417 1.00 98.38 181 ILE A CA 1
ATOM 1326 C C . ILE A 1 181 ? 17.456 -2.256 -11.641 1.00 98.38 181 ILE A C 1
ATOM 1328 O O . ILE A 1 181 ? 17.045 -1.111 -11.468 1.00 98.38 181 ILE A O 1
ATOM 1332 N N . THR A 1 182 ? 18.700 -2.499 -12.034 1.00 98.12 182 THR A N 1
ATOM 1333 C CA . THR A 1 182 ? 19.557 -1.448 -12.588 1.00 98.12 182 THR A CA 1
ATOM 1334 C C . THR A 1 182 ? 19.373 -1.411 -14.095 1.00 98.12 182 THR A C 1
ATOM 1336 O O . THR A 1 182 ? 19.375 -2.444 -14.762 1.00 98.12 182 THR A O 1
ATOM 1339 N N . ALA A 1 183 ? 19.186 -0.215 -14.632 1.00 97.44 183 ALA A N 1
ATOM 1340 C CA . ALA A 1 183 ? 19.039 0.023 -16.054 1.00 97.44 183 ALA A CA 1
ATOM 1341 C C . ALA A 1 183 ? 20.229 0.847 -16.537 1.00 97.44 183 ALA A C 1
ATOM 1343 O O . ALA A 1 183 ? 20.513 1.889 -15.952 1.00 97.44 183 ALA A O 1
ATOM 1344 N N . ASN A 1 184 ? 20.928 0.380 -17.571 1.00 97.12 184 ASN A N 1
ATOM 1345 C CA . ASN A 1 184 ? 22.063 1.087 -18.171 1.00 97.12 184 ASN A CA 1
ATOM 1346 C C . ASN A 1 184 ? 22.058 0.918 -19.694 1.00 97.12 184 ASN A C 1
ATOM 1348 O O . ASN A 1 184 ? 21.754 -0.168 -20.188 1.00 97.12 184 ASN A O 1
ATOM 1352 N N . GLY A 1 185 ? 22.429 1.953 -20.442 1.00 95.88 185 GLY A N 1
ATOM 1353 C CA . GLY A 1 185 ? 22.517 1.896 -21.899 1.00 95.88 185 GLY A CA 1
ATOM 1354 C C . GLY A 1 185 ? 22.491 3.278 -22.542 1.00 95.88 185 GLY A C 1
ATOM 1355 O O . GLY A 1 185 ? 23.143 4.209 -22.069 1.00 95.88 185 GLY A O 1
ATOM 1356 N N . GLU A 1 186 ? 21.747 3.403 -23.637 1.00 96.31 186 GLU A N 1
ATOM 1357 C CA . GLU A 1 186 ? 21.525 4.681 -24.308 1.00 96.31 186 GLU A CA 1
ATOM 1358 C C . GLU A 1 186 ? 20.752 5.664 -23.408 1.00 96.31 186 GLU A C 1
ATOM 1360 O O . GLU A 1 186 ? 19.905 5.243 -22.609 1.00 96.31 186 GLU A O 1
ATOM 1365 N N . PRO A 1 187 ? 20.991 6.984 -23.550 1.00 96.62 187 PRO A N 1
ATOM 1366 C CA . PRO A 1 187 ? 20.204 7.997 -22.858 1.00 96.62 187 PRO A CA 1
ATOM 1367 C C . PRO A 1 187 ? 18.698 7.787 -23.070 1.00 96.62 187 PRO A C 1
ATOM 1369 O O . PRO A 1 187 ? 18.204 7.829 -24.196 1.00 96.62 187 PRO A O 1
ATOM 1372 N N . THR A 1 188 ? 17.975 7.556 -21.974 1.00 96.81 188 THR A N 1
ATOM 1373 C CA . THR A 1 188 ? 16.551 7.200 -21.979 1.00 96.81 188 THR A CA 1
ATOM 1374 C C . THR A 1 188 ? 15.754 8.227 -21.194 1.00 96.81 188 THR A C 1
ATOM 1376 O O . THR A 1 188 ? 16.121 8.566 -20.073 1.00 96.81 188 THR A O 1
ATOM 1379 N N . GLU A 1 189 ? 14.657 8.715 -21.776 1.00 96.88 189 GLU A N 1
ATOM 1380 C CA . GLU A 1 189 ? 13.715 9.600 -21.090 1.00 96.88 189 GLU A CA 1
ATOM 1381 C C . GLU A 1 189 ? 12.829 8.762 -20.156 1.00 96.88 189 GLU A C 1
ATOM 1383 O O . GLU A 1 189 ? 11.936 8.028 -20.593 1.00 96.88 189 GLU A O 1
ATOM 1388 N N . TRP A 1 190 ? 13.121 8.811 -18.857 1.00 96.69 190 TRP A N 1
ATOM 1389 C CA . TRP A 1 190 ? 12.570 7.858 -17.892 1.00 96.69 190 TRP A CA 1
ATOM 1390 C C . TRP A 1 190 ? 11.077 8.041 -17.626 1.00 96.69 190 TRP A C 1
ATOM 1392 O O . TRP A 1 190 ? 10.404 7.070 -17.275 1.00 96.69 190 TRP A O 1
ATOM 1402 N N . LYS A 1 191 ? 10.521 9.242 -17.832 1.00 97.50 191 LYS A N 1
ATOM 1403 C CA . LYS A 1 191 ? 9.083 9.473 -17.663 1.00 97.50 191 LYS A CA 1
ATOM 1404 C C . LYS A 1 191 ? 8.272 8.816 -18.778 1.00 97.50 191 LYS A C 1
ATOM 1406 O O . LYS A 1 191 ? 7.269 8.155 -18.494 1.00 97.50 191 LYS A O 1
ATOM 1411 N N . ALA A 1 192 ? 8.720 8.927 -20.026 1.00 97.00 192 ALA A N 1
ATOM 1412 C CA . ALA A 1 192 ? 8.151 8.206 -21.159 1.00 97.00 192 ALA A CA 1
ATOM 1413 C C . ALA A 1 192 ? 8.346 6.694 -21.014 1.00 97.00 192 ALA A C 1
ATOM 1415 O O . ALA A 1 192 ? 7.398 5.942 -21.240 1.00 97.00 192 ALA A O 1
ATOM 1416 N N . PHE A 1 193 ? 9.526 6.243 -20.568 1.00 97.62 193 PHE A N 1
ATOM 1417 C CA . PHE A 1 193 ? 9.771 4.826 -20.285 1.00 97.62 193 PHE A CA 1
ATOM 1418 C C . PHE A 1 193 ? 8.775 4.279 -19.252 1.00 97.62 193 PHE A C 1
ATOM 1420 O O . PHE A 1 193 ? 8.126 3.264 -19.503 1.00 97.62 193 PHE A O 1
ATOM 1427 N N . ALA A 1 194 ? 8.605 4.972 -18.120 1.00 97.88 194 ALA A N 1
ATOM 1428 C CA . ALA A 1 194 ? 7.659 4.597 -17.070 1.00 97.88 194 ALA A CA 1
ATOM 1429 C C . ALA A 1 194 ? 6.213 4.551 -17.582 1.00 97.88 194 ALA A C 1
ATOM 1431 O O . ALA A 1 194 ? 5.487 3.600 -17.297 1.00 97.88 194 ALA A O 1
ATOM 1432 N N . SER A 1 195 ? 5.811 5.561 -18.358 1.00 97.75 195 SER A N 1
ATOM 1433 C CA . SER A 1 195 ? 4.462 5.651 -18.928 1.00 97.75 195 SER A CA 1
ATOM 1434 C C . SER A 1 195 ? 4.184 4.496 -19.888 1.00 97.75 195 SER A C 1
ATOM 1436 O O . SER A 1 195 ? 3.142 3.855 -19.782 1.00 97.75 195 SER A O 1
ATOM 1438 N N . ASN A 1 196 ? 5.135 4.177 -20.770 1.00 97.69 196 ASN A N 1
ATOM 1439 C CA . ASN A 1 196 ? 5.016 3.061 -21.705 1.00 97.69 196 ASN A CA 1
ATOM 1440 C C . ASN A 1 196 ? 4.985 1.707 -20.978 1.00 97.69 196 ASN A C 1
ATOM 1442 O O . ASN A 1 196 ? 4.112 0.886 -21.244 1.00 97.69 196 ASN A O 1
ATOM 1446 N N . LEU A 1 197 ? 5.892 1.492 -20.016 1.00 98.19 197 LEU A N 1
ATOM 1447 C CA . LEU A 1 197 ? 5.941 0.265 -19.215 1.00 98.19 197 LEU A CA 1
ATOM 1448 C C . LEU A 1 197 ? 4.607 0.008 -18.501 1.00 98.19 197 LEU A C 1
ATOM 1450 O O . LEU A 1 197 ? 4.059 -1.090 -18.581 1.00 98.19 197 LEU A O 1
ATOM 1454 N N . LEU A 1 198 ? 4.069 1.018 -17.813 1.00 98.25 198 LEU A N 1
ATOM 1455 C CA . LEU A 1 198 ? 2.816 0.880 -17.072 1.00 98.25 198 LEU A CA 1
ATOM 1456 C C . LEU A 1 198 ? 1.600 0.726 -17.991 1.00 98.25 198 LEU A C 1
ATOM 1458 O O . LEU A 1 198 ? 0.703 -0.046 -17.660 1.00 98.25 198 LEU A O 1
ATOM 1462 N N . ALA A 1 199 ? 1.575 1.405 -19.141 1.00 97.88 199 ALA A N 1
ATOM 1463 C CA . ALA A 1 199 ? 0.497 1.255 -20.116 1.00 97.88 199 ALA A CA 1
ATOM 1464 C C . ALA A 1 199 ? 0.463 -0.166 -20.699 1.00 97.88 199 ALA A C 1
ATOM 1466 O O . ALA A 1 199 ? -0.603 -0.774 -20.792 1.00 97.88 199 ALA A O 1
ATOM 1467 N N . GLU A 1 200 ? 1.628 -0.728 -21.023 1.00 98.06 200 GLU A N 1
ATOM 1468 C CA . GLU A 1 200 ? 1.748 -2.093 -21.537 1.00 98.06 200 GLU A CA 1
ATOM 1469 C C . GLU A 1 200 ? 1.399 -3.148 -20.479 1.00 98.06 200 GLU A C 1
ATOM 1471 O O . GLU A 1 200 ? 0.688 -4.108 -20.785 1.00 98.06 200 GLU A O 1
ATOM 1476 N N . LEU A 1 201 ? 1.822 -2.946 -19.223 1.00 97.94 201 LEU A N 1
ATOM 1477 C CA . LEU A 1 201 ? 1.398 -3.777 -18.090 1.00 97.94 201 LEU A CA 1
ATOM 1478 C C . LEU A 1 201 ? -0.120 -3.734 -17.904 1.00 97.94 201 LEU A C 1
ATOM 1480 O O . LEU A 1 201 ? -0.745 -4.790 -17.826 1.00 97.94 201 LEU A O 1
ATOM 1484 N N . SER A 1 202 ? -0.720 -2.539 -17.900 1.00 97.06 202 SER A N 1
ATOM 1485 C CA . SER A 1 202 ? -2.175 -2.387 -17.799 1.00 97.06 202 SER A CA 1
ATOM 1486 C C . SER A 1 202 ? -2.878 -3.133 -18.923 1.00 97.06 202 SER A C 1
ATOM 1488 O O . SER A 1 202 ? -3.691 -4.008 -18.660 1.00 97.06 202 SER A O 1
ATOM 1490 N N . ARG A 1 203 ? -2.504 -2.869 -20.181 1.00 97.00 203 ARG A N 1
ATOM 1491 C CA . ARG A 1 203 ? -3.107 -3.500 -21.362 1.00 97.00 203 ARG A CA 1
ATOM 1492 C C . ARG A 1 203 ? -3.011 -5.023 -21.308 1.00 97.00 203 ARG A C 1
ATOM 1494 O O . ARG A 1 203 ? -3.955 -5.715 -21.691 1.00 97.00 203 ARG A O 1
ATOM 1501 N N . ARG A 1 204 ? -1.878 -5.556 -20.838 1.00 96.75 204 ARG A N 1
ATOM 1502 C CA . ARG A 1 204 ? -1.674 -6.998 -20.669 1.00 96.75 204 ARG A CA 1
ATOM 1503 C C . ARG A 1 204 ? -2.605 -7.575 -19.611 1.00 96.75 204 ARG A C 1
ATOM 1505 O O . ARG A 1 204 ? -3.257 -8.577 -19.893 1.00 96.75 204 ARG A O 1
ATOM 1512 N N . PHE A 1 205 ? -2.655 -6.977 -18.424 1.00 96.12 205 PHE A N 1
ATOM 1513 C CA . PHE A 1 205 ? -3.459 -7.495 -17.317 1.00 96.12 205 PHE A CA 1
ATOM 1514 C C . PHE A 1 205 ? -4.960 -7.310 -17.562 1.00 96.12 205 PHE A C 1
ATOM 1516 O O . PHE A 1 205 ? -5.717 -8.260 -17.364 1.00 96.12 205 PHE A O 1
ATOM 1523 N N . ASP A 1 206 ? -5.372 -6.175 -18.131 1.00 94.19 206 ASP A N 1
ATOM 1524 C CA . ASP A 1 206 ? -6.745 -5.925 -18.578 1.00 94.19 206 ASP A CA 1
ATOM 1525 C C . ASP A 1 206 ? -7.179 -6.967 -19.623 1.00 94.19 206 ASP A C 1
ATOM 1527 O O . ASP A 1 206 ? -8.247 -7.566 -19.503 1.00 94.19 206 ASP A O 1
ATOM 1531 N N . GLY A 1 207 ? -6.323 -7.259 -20.611 1.00 94.50 207 GLY A N 1
ATOM 1532 C CA . GLY A 1 207 ? -6.587 -8.275 -21.635 1.00 94.50 207 GLY A CA 1
ATOM 1533 C C . GLY A 1 207 ? -6.673 -9.711 -21.099 1.00 94.50 207 GLY A C 1
ATOM 1534 O O . GLY A 1 207 ? -7.244 -10.575 -21.760 1.00 94.50 207 GLY A O 1
ATOM 1535 N N . MET A 1 208 ? -6.127 -9.970 -19.909 1.00 94.06 208 MET A N 1
ATOM 1536 C CA . MET A 1 208 ? -6.231 -11.254 -19.207 1.00 94.06 208 MET A CA 1
ATOM 1537 C C . MET A 1 208 ? -7.385 -11.289 -18.195 1.00 94.06 208 MET A C 1
ATOM 1539 O O . MET A 1 208 ? -7.615 -12.331 -17.587 1.00 94.06 208 MET A O 1
ATOM 1543 N N . GLY A 1 209 ? -8.083 -10.169 -17.975 1.00 92.50 209 GLY A N 1
ATOM 1544 C CA . GLY A 1 209 ? -9.054 -10.034 -16.887 1.00 92.50 209 GLY A CA 1
ATOM 1545 C C . GLY A 1 209 ? -8.424 -10.120 -15.491 1.00 92.50 209 GLY A C 1
ATOM 1546 O O . GLY A 1 209 ? -9.119 -10.423 -14.525 1.00 92.50 209 GLY A O 1
ATOM 1547 N N . ALA A 1 210 ? -7.113 -9.887 -15.374 1.00 94.31 210 ALA A N 1
ATOM 1548 C CA . ALA A 1 210 ? -6.384 -9.966 -14.116 1.00 94.31 210 ALA A CA 1
ATOM 1549 C C . ALA A 1 210 ? -6.482 -8.626 -13.376 1.00 94.31 210 ALA A C 1
ATOM 1551 O O . ALA A 1 210 ? -5.880 -7.630 -13.780 1.00 94.31 210 ALA A O 1
ATOM 1552 N N . ALA A 1 211 ? -7.245 -8.597 -12.284 1.00 93.62 211 ALA A N 1
ATOM 1553 C CA . ALA A 1 211 ? -7.435 -7.388 -11.495 1.00 93.62 211 ALA A CA 1
ATOM 1554 C C . ALA A 1 211 ? -6.113 -6.884 -10.901 1.00 93.62 211 ALA A C 1
ATOM 1556 O O . ALA A 1 211 ? -5.418 -7.599 -10.176 1.00 93.62 211 ALA A O 1
ATOM 1557 N N . VAL A 1 212 ? -5.781 -5.621 -11.157 1.00 94.94 212 VAL A N 1
ATOM 1558 C CA . VAL A 1 212 ? -4.633 -4.970 -10.527 1.00 94.94 212 VAL A CA 1
ATOM 1559 C C . VAL A 1 212 ? -5.061 -4.415 -9.170 1.00 94.94 212 VAL A C 1
ATOM 1561 O O . VAL A 1 212 ? -5.837 -3.458 -9.080 1.00 94.94 212 VAL A O 1
ATOM 1564 N N . GLY A 1 213 ? -4.515 -4.982 -8.096 1.00 92.56 213 GLY A N 1
ATOM 1565 C CA . GLY A 1 213 ? -4.607 -4.377 -6.772 1.00 92.56 213 GLY A CA 1
ATOM 1566 C C . GLY A 1 213 ? -3.823 -3.071 -6.748 1.00 92.56 213 GLY A C 1
ATOM 1567 O O . GLY A 1 213 ? -4.385 -2.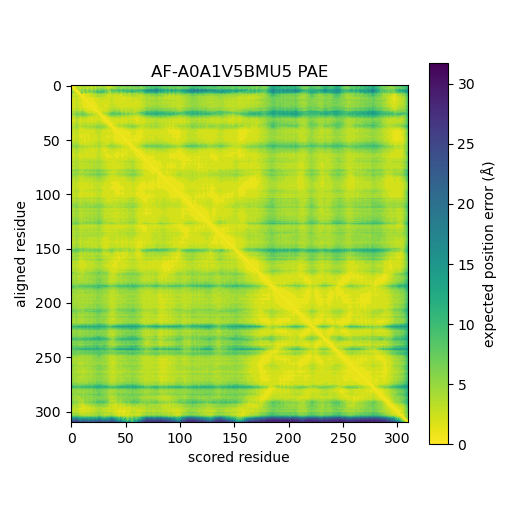001 -6.518 1.00 92.56 213 GLY A O 1
ATOM 1568 N N . HIS A 1 214 ? -2.532 -3.160 -7.067 1.00 92.81 214 HIS A N 1
ATOM 1569 C CA . HIS A 1 214 ? -1.647 -2.004 -7.154 1.00 92.81 214 HIS A CA 1
ATOM 1570 C C . HIS A 1 214 ? -0.364 -2.346 -7.921 1.00 92.81 214 HIS A C 1
ATOM 1572 O O . HIS A 1 214 ? 0.226 -3.409 -7.712 1.00 92.81 214 HIS A O 1
ATOM 1578 N N . ILE A 1 215 ? 0.108 -1.412 -8.745 1.00 96.94 215 ILE A N 1
ATOM 1579 C CA . ILE A 1 215 ? 1.475 -1.368 -9.265 1.00 96.94 215 ILE A CA 1
ATOM 1580 C C . ILE A 1 215 ? 2.075 -0.014 -8.904 1.00 96.94 215 ILE A C 1
ATOM 1582 O O . ILE A 1 215 ? 1.462 1.016 -9.177 1.00 96.94 215 ILE A O 1
ATOM 1586 N N . LYS A 1 216 ? 3.285 -0.018 -8.346 1.00 96.88 216 LYS A N 1
ATOM 1587 C CA . LYS A 1 216 ? 4.113 1.171 -8.137 1.00 96.88 216 LYS A CA 1
ATOM 1588 C C . LYS A 1 216 ? 5.471 0.956 -8.766 1.00 96.88 216 LYS A C 1
ATOM 1590 O O . LYS A 1 216 ? 6.153 -0.029 -8.487 1.00 96.88 216 LYS A O 1
ATOM 1595 N N . LEU A 1 217 ? 5.837 1.905 -9.608 1.00 98.25 217 LEU A N 1
ATOM 1596 C CA . LEU A 1 217 ? 7.121 2.001 -10.270 1.00 98.25 217 LEU A CA 1
ATOM 1597 C C . LEU A 1 217 ? 7.814 3.258 -9.759 1.00 98.25 217 LEU A C 1
ATOM 1599 O O . LEU A 1 217 ? 7.251 4.346 -9.819 1.00 98.25 217 LEU A O 1
ATOM 1603 N N . ILE A 1 218 ? 9.033 3.110 -9.268 1.00 98.06 218 ILE A N 1
ATOM 1604 C CA . ILE A 1 218 ? 9.915 4.223 -8.930 1.00 98.06 218 ILE A CA 1
ATOM 1605 C C . ILE A 1 218 ? 11.136 4.092 -9.830 1.00 98.06 218 ILE A C 1
ATOM 1607 O O . ILE A 1 218 ? 11.748 3.027 -9.861 1.00 98.06 218 ILE A O 1
ATOM 1611 N N . ILE A 1 219 ? 11.471 5.143 -10.572 1.00 98.00 219 ILE A N 1
ATOM 1612 C CA . ILE A 1 219 ? 12.700 5.227 -11.359 1.00 98.00 219 ILE A CA 1
ATOM 1613 C C . ILE A 1 219 ? 13.544 6.353 -10.781 1.00 98.00 219 ILE A C 1
ATOM 1615 O O . ILE A 1 219 ? 13.157 7.516 -10.847 1.00 98.00 219 ILE A O 1
ATOM 1619 N N . GLU A 1 220 ? 14.684 5.992 -10.214 1.00 97.50 220 GLU A N 1
ATOM 1620 C CA . GLU A 1 220 ? 15.617 6.893 -9.551 1.00 97.50 220 GLU A CA 1
ATOM 1621 C C . GLU A 1 220 ? 16.830 7.099 -10.459 1.00 97.50 220 GLU A C 1
ATOM 1623 O O . GLU A 1 220 ? 17.490 6.138 -10.869 1.00 97.50 220 GLU A O 1
ATOM 1628 N N . THR A 1 221 ? 17.127 8.351 -10.784 1.00 95.56 221 THR A N 1
ATOM 1629 C CA . THR A 1 221 ? 18.418 8.744 -11.353 1.00 95.56 221 THR A CA 1
ATOM 1630 C C . THR A 1 221 ? 19.300 9.292 -10.229 1.00 95.56 221 THR A C 1
ATOM 1632 O O . THR A 1 221 ? 18.987 9.142 -9.048 1.00 95.56 221 THR A O 1
ATOM 1635 N N . LYS A 1 222 ? 20.438 9.902 -10.571 1.00 90.88 222 LYS A N 1
ATOM 1636 C CA . LYS A 1 222 ? 21.306 10.531 -9.572 1.00 90.88 222 LYS A CA 1
ATOM 1637 C C . LYS A 1 222 ? 20.613 11.694 -8.850 1.00 90.88 222 LYS A C 1
ATOM 1639 O O . LYS A 1 222 ? 20.799 11.843 -7.648 1.00 90.88 222 LYS A O 1
ATOM 1644 N N . ASP A 1 223 ? 19.845 12.488 -9.593 1.00 90.00 223 ASP A N 1
ATOM 1645 C CA . ASP A 1 223 ? 19.339 13.784 -9.130 1.00 90.00 223 ASP A CA 1
ATOM 1646 C C . ASP A 1 223 ? 17.801 13.839 -9.083 1.00 90.00 223 ASP A C 1
ATOM 1648 O O . ASP A 1 223 ? 17.237 14.702 -8.415 1.00 90.00 223 ASP A O 1
ATOM 1652 N N . ASP A 1 224 ? 17.111 12.897 -9.736 1.00 94.25 224 ASP A N 1
ATOM 1653 C CA . ASP A 1 224 ? 15.665 12.950 -9.945 1.00 94.25 224 ASP A CA 1
ATOM 1654 C C . ASP A 1 224 ? 14.966 11.604 -9.723 1.00 94.25 224 ASP A C 1
ATOM 1656 O O . ASP A 1 224 ? 15.567 10.529 -9.774 1.00 94.25 224 ASP A O 1
ATOM 1660 N N . CYS A 1 225 ? 13.646 11.666 -9.533 1.00 95.81 225 CYS A N 1
ATOM 1661 C CA . CYS A 1 225 ? 12.798 10.497 -9.347 1.00 95.81 225 CYS A CA 1
ATOM 1662 C C . CYS A 1 225 ? 11.488 10.611 -10.139 1.00 95.81 225 CYS A C 1
ATOM 1664 O O . CYS A 1 225 ? 10.769 11.611 -10.055 1.00 95.81 225 CYS A O 1
ATOM 1666 N N . VAL A 1 226 ? 11.158 9.557 -10.886 1.00 97.31 226 VAL A N 1
ATOM 1667 C CA . VAL A 1 226 ? 9.866 9.367 -11.555 1.00 97.31 226 VAL A CA 1
ATOM 1668 C C . VAL A 1 226 ? 9.076 8.313 -10.791 1.00 97.31 226 VAL A C 1
ATOM 1670 O O . VAL A 1 226 ? 9.571 7.220 -10.533 1.00 97.31 226 VAL A O 1
ATOM 1673 N N . ILE A 1 227 ? 7.823 8.619 -10.460 1.00 97.38 227 ILE A N 1
ATOM 1674 C CA . ILE A 1 227 ? 6.923 7.705 -9.755 1.00 97.38 227 ILE A CA 1
ATOM 1675 C C . ILE A 1 227 ? 5.710 7.437 -10.637 1.00 97.38 227 ILE A C 1
ATOM 1677 O O . ILE A 1 227 ? 4.974 8.357 -10.992 1.00 97.38 227 ILE A O 1
ATOM 1681 N N . GLY A 1 228 ? 5.480 6.171 -10.951 1.00 97.25 228 GLY A N 1
ATOM 1682 C CA . GLY A 1 228 ? 4.306 5.689 -11.658 1.00 97.25 228 GLY A CA 1
ATOM 1683 C C . GLY A 1 228 ? 3.441 4.801 -10.768 1.00 97.25 228 GLY A C 1
ATOM 1684 O O . GLY A 1 228 ? 3.968 4.005 -9.994 1.00 97.25 228 GLY A O 1
ATOM 1685 N N . ASN A 1 229 ? 2.120 4.933 -10.872 1.00 95.62 229 ASN A N 1
ATOM 1686 C CA . ASN A 1 229 ? 1.156 4.116 -10.137 1.00 95.62 229 ASN A CA 1
ATOM 1687 C C . ASN A 1 229 ? 0.038 3.630 -11.068 1.00 95.62 229 ASN A C 1
ATOM 1689 O O . ASN A 1 229 ? -0.351 4.347 -11.990 1.00 95.62 229 ASN A O 1
ATOM 1693 N N . LEU A 1 230 ? -0.492 2.441 -10.787 1.00 94.62 230 LEU A N 1
ATOM 1694 C CA . LEU A 1 230 ? -1.684 1.870 -11.417 1.00 94.62 230 LEU A CA 1
ATOM 1695 C C . LEU A 1 230 ? -2.491 1.116 -10.354 1.00 94.62 230 LEU A C 1
ATOM 1697 O O . LEU A 1 230 ? -1.936 0.278 -9.644 1.00 94.62 230 LEU A O 1
ATOM 1701 N N . THR A 1 231 ? -3.789 1.385 -10.242 1.00 91.88 231 THR A N 1
ATOM 1702 C CA . THR A 1 231 ? -4.675 0.716 -9.277 1.00 91.88 231 THR A CA 1
ATOM 1703 C C . THR A 1 231 ? -5.998 0.364 -9.939 1.00 91.88 231 THR A C 1
ATOM 1705 O O . THR A 1 231 ? -6.934 1.154 -9.913 1.00 91.88 231 THR A O 1
ATOM 1708 N N . GLY A 1 232 ? -6.131 -0.858 -10.440 1.00 90.81 232 GLY A N 1
ATOM 1709 C CA . GLY A 1 232 ? -7.287 -1.283 -11.226 1.00 90.81 232 GLY A CA 1
ATOM 1710 C C . GLY A 1 232 ? -6.971 -1.192 -12.714 1.00 90.81 232 GLY A C 1
ATOM 1711 O O . GLY A 1 232 ? -6.013 -1.809 -13.166 1.00 90.81 232 GLY A O 1
ATOM 1712 N N . LYS A 1 233 ? -7.771 -0.441 -13.470 1.00 89.81 233 LYS A N 1
ATOM 1713 C CA . LYS A 1 233 ? -7.644 -0.347 -14.930 1.00 89.81 233 LYS A CA 1
ATOM 1714 C C . LYS A 1 233 ? -6.736 0.805 -15.357 1.00 89.81 233 LYS A C 1
ATOM 1716 O O . LYS A 1 233 ? -6.347 1.649 -14.543 1.00 89.81 233 LYS A O 1
ATOM 1721 N N . GLY A 1 234 ? -6.412 0.840 -16.649 1.00 87.19 234 GLY A N 1
ATOM 1722 C CA . GLY A 1 234 ? -5.486 1.809 -17.245 1.00 87.19 234 GLY A CA 1
ATOM 1723 C C . GLY A 1 234 ? -5.880 3.282 -17.126 1.00 87.19 234 GLY A C 1
ATOM 1724 O O . GLY A 1 234 ? -5.011 4.142 -17.210 1.00 87.19 234 GLY A O 1
ATOM 1725 N N . ASP A 1 235 ? -7.150 3.594 -16.872 1.00 88.38 235 ASP A N 1
ATOM 1726 C CA . ASP A 1 235 ? -7.627 4.954 -16.585 1.00 88.38 235 ASP A CA 1
ATOM 1727 C C . ASP A 1 235 ? -7.098 5.515 -15.253 1.00 88.38 235 ASP A C 1
ATOM 1729 O O . ASP A 1 235 ? -7.033 6.728 -15.075 1.00 88.38 235 ASP A O 1
ATOM 1733 N N . THR A 1 236 ? -6.656 4.644 -14.341 1.00 90.00 236 THR A N 1
ATOM 1734 C CA . THR A 1 236 ? -6.020 5.032 -13.070 1.00 90.00 236 THR A CA 1
ATOM 1735 C C . THR A 1 236 ? -4.508 5.244 -13.176 1.00 90.00 236 THR A C 1
ATOM 1737 O O . THR A 1 236 ? -3.863 5.587 -12.180 1.00 90.00 236 THR A O 1
ATOM 1740 N N . LEU A 1 237 ? -3.922 5.024 -14.359 1.00 94.06 237 LEU A N 1
ATOM 1741 C CA . LEU A 1 237 ? -2.490 5.176 -14.585 1.00 94.06 237 LEU A CA 1
ATOM 1742 C C . LEU A 1 237 ? -2.073 6.628 -14.346 1.00 94.06 237 LEU A C 1
ATOM 1744 O O . LEU A 1 237 ? -2.566 7.556 -14.982 1.00 94.06 237 LEU A O 1
ATOM 1748 N N . SER A 1 238 ? -1.098 6.819 -13.463 1.00 94.12 238 SER A N 1
ATOM 1749 C CA . SER A 1 238 ? -0.537 8.136 -13.172 1.00 94.12 238 SER A CA 1
ATOM 1750 C C . SER A 1 238 ? 0.977 8.062 -13.093 1.00 94.12 238 SER A C 1
ATOM 1752 O O . SER A 1 238 ? 1.516 7.337 -12.257 1.00 94.12 238 SER A O 1
ATOM 1754 N N . VAL A 1 239 ? 1.665 8.884 -13.888 1.00 96.62 239 VAL A N 1
ATOM 1755 C CA . VAL A 1 239 ? 3.125 9.047 -13.846 1.00 96.62 239 VAL A CA 1
ATOM 1756 C C . VAL A 1 239 ? 3.476 10.495 -13.525 1.00 96.62 239 VAL A C 1
ATOM 1758 O O . VAL A 1 239 ? 3.104 11.422 -14.244 1.00 96.62 239 VAL A O 1
ATOM 1761 N N . ARG A 1 240 ? 4.226 10.692 -12.440 1.00 94.62 240 ARG A N 1
ATOM 1762 C CA . ARG A 1 240 ? 4.691 11.997 -11.957 1.00 94.62 240 ARG A CA 1
ATOM 1763 C C . ARG A 1 240 ? 6.211 12.029 -11.842 1.00 94.62 240 ARG A C 1
ATOM 1765 O O . ARG A 1 240 ? 6.850 10.988 -11.725 1.00 94.62 240 ARG A O 1
ATOM 1772 N N . GLY A 1 241 ? 6.764 13.234 -11.841 1.00 93.62 241 GLY A N 1
ATOM 1773 C CA . GLY A 1 241 ? 8.204 13.477 -11.841 1.00 93.62 241 GLY A CA 1
ATOM 1774 C C . GLY A 1 241 ? 8.656 14.267 -13.073 1.00 93.62 241 GLY A C 1
ATOM 1775 O O . GLY A 1 241 ? 7.849 14.506 -13.990 1.00 93.62 241 GLY A O 1
ATOM 1776 N N . PRO A 1 242 ? 9.919 14.712 -13.076 1.00 92.88 242 PRO A N 1
ATOM 1777 C CA . PRO A 1 242 ? 10.506 15.454 -14.181 1.00 92.88 242 PRO A CA 1
ATOM 1778 C C . PRO A 1 242 ? 10.735 14.544 -15.394 1.00 92.88 242 PRO A C 1
ATOM 1780 O O . PRO A 1 242 ? 10.870 13.328 -15.264 1.00 92.88 242 PRO A O 1
ATOM 1783 N N . SER A 1 243 ? 10.763 15.141 -16.586 1.00 92.50 243 SER A N 1
ATOM 1784 C CA . SER A 1 243 ? 11.234 14.446 -17.785 1.00 92.50 243 SER A CA 1
ATOM 1785 C C . SER A 1 243 ? 12.755 14.506 -17.810 1.00 92.50 243 SER A C 1
ATOM 1787 O O . SER A 1 243 ? 13.326 15.572 -18.033 1.00 92.50 243 SER A O 1
ATOM 1789 N N . VAL A 1 244 ? 13.403 13.376 -17.537 1.00 90.69 244 VAL A N 1
ATOM 1790 C CA . VAL A 1 244 ? 14.856 13.292 -17.340 1.00 90.69 244 VAL A CA 1
ATOM 1791 C C . VAL A 1 244 ? 15.420 12.231 -18.258 1.00 90.69 244 VAL A C 1
ATOM 1793 O O . VAL A 1 244 ? 14.931 11.102 -18.285 1.00 90.69 244 VAL A O 1
ATOM 1796 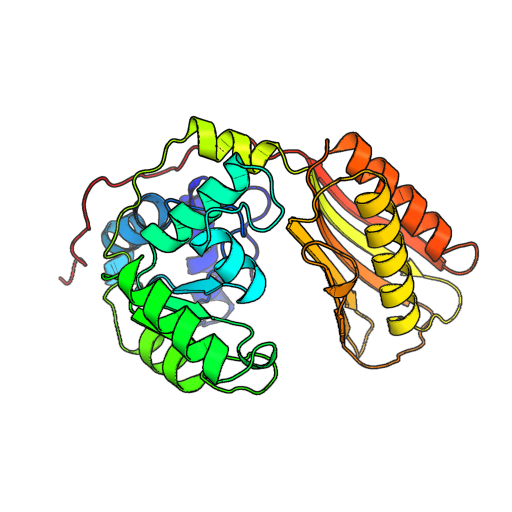N N . THR A 1 245 ? 16.459 12.606 -19.005 1.00 96.38 245 THR A N 1
ATOM 1797 C CA . THR A 1 245 ? 17.148 11.723 -19.947 1.00 96.38 245 THR A CA 1
ATOM 1798 C C . THR A 1 245 ? 18.552 11.422 -19.451 1.00 96.38 245 THR A C 1
ATOM 1800 O O . THR A 1 245 ? 19.418 12.294 -19.465 1.00 96.38 245 THR A O 1
ATOM 1803 N N . THR A 1 246 ? 18.794 10.183 -19.027 1.00 96.31 246 THR A N 1
ATOM 1804 C CA . THR A 1 246 ? 20.118 9.723 -18.578 1.00 96.31 246 THR A CA 1
ATOM 1805 C C . THR A 1 246 ? 20.401 8.316 -19.105 1.00 96.31 246 THR A C 1
ATOM 1807 O O . THR A 1 246 ? 19.464 7.573 -19.399 1.00 96.31 246 THR A O 1
ATOM 1810 N N . PRO A 1 247 ? 21.679 7.918 -19.236 1.00 96.44 247 PRO A N 1
ATOM 1811 C CA . PRO A 1 247 ? 22.043 6.571 -19.682 1.00 96.44 247 PRO A CA 1
ATOM 1812 C C . PRO A 1 247 ? 21.806 5.491 -18.619 1.00 96.44 247 PRO A C 1
ATOM 1814 O O . PRO A 1 247 ? 21.912 4.308 -18.925 1.00 96.44 247 PRO A O 1
ATOM 1817 N N . GLY A 1 248 ? 21.515 5.871 -17.371 1.00 96.06 248 GLY A N 1
ATOM 1818 C CA . GLY A 1 248 ? 21.311 4.917 -16.290 1.00 96.06 248 GLY A CA 1
ATOM 1819 C C . GLY A 1 248 ? 20.326 5.388 -15.229 1.00 96.06 248 GLY A C 1
ATOM 1820 O O . GLY A 1 248 ? 20.206 6.589 -14.962 1.00 96.06 248 GLY A O 1
ATOM 1821 N N . ALA A 1 249 ? 19.635 4.414 -14.642 1.00 97.62 249 ALA A N 1
ATOM 1822 C CA . ALA A 1 249 ? 18.686 4.589 -13.552 1.00 97.62 249 ALA A CA 1
ATOM 1823 C C . ALA A 1 249 ? 18.540 3.303 -12.727 1.00 97.62 249 ALA A C 1
ATOM 1825 O O . ALA A 1 249 ? 18.923 2.206 -13.144 1.00 97.62 249 ALA A O 1
ATOM 1826 N N . ARG A 1 250 ? 17.937 3.438 -11.550 1.00 98.12 250 ARG A N 1
ATOM 1827 C CA . ARG A 1 250 ? 17.505 2.330 -10.704 1.00 98.12 250 ARG A CA 1
ATOM 1828 C C . ARG A 1 250 ? 15.985 2.278 -10.695 1.00 98.12 250 ARG A C 1
ATOM 1830 O O . ARG A 1 250 ? 15.329 3.266 -10.396 1.00 98.12 250 ARG A O 1
ATOM 1837 N N . LEU A 1 251 ? 15.426 1.124 -11.032 1.00 98.12 251 LEU A N 1
ATOM 1838 C CA . LEU A 1 251 ? 13.989 0.891 -11.059 1.00 98.12 251 LEU A CA 1
ATOM 1839 C C . LEU A 1 251 ? 13.603 0.044 -9.851 1.00 98.12 251 LEU A C 1
ATOM 1841 O O . LEU A 1 251 ? 14.205 -1.001 -9.603 1.00 98.12 251 LEU A O 1
ATOM 1845 N N . THR A 1 252 ? 12.560 0.461 -9.146 1.00 98.12 252 THR A N 1
ATOM 1846 C CA . THR A 1 252 ? 11.862 -0.341 -8.141 1.00 98.12 252 THR A CA 1
ATOM 1847 C C . THR A 1 252 ? 10.438 -0.571 -8.625 1.00 98.12 252 THR A C 1
ATOM 1849 O O . THR A 1 252 ? 9.689 0.388 -8.804 1.00 98.12 252 THR A O 1
ATOM 1852 N N . LEU A 1 253 ? 10.066 -1.829 -8.857 1.00 98.00 253 LEU A N 1
ATOM 1853 C CA . LEU A 1 253 ? 8.745 -2.225 -9.335 1.00 98.00 253 LEU A CA 1
ATOM 1854 C C . LEU A 1 253 ? 8.076 -3.155 -8.326 1.00 98.00 253 LEU A C 1
ATOM 1856 O O . LEU A 1 253 ? 8.550 -4.258 -8.058 1.00 98.00 253 LEU A O 1
ATOM 1860 N N . ASN A 1 254 ? 6.937 -2.708 -7.817 1.00 96.31 254 ASN A N 1
ATOM 1861 C CA . ASN A 1 254 ? 6.107 -3.424 -6.866 1.00 96.31 254 ASN A CA 1
ATOM 1862 C C . ASN A 1 254 ? 4.739 -3.661 -7.499 1.00 96.31 254 ASN A C 1
ATOM 1864 O O . ASN A 1 254 ? 4.055 -2.692 -7.805 1.00 96.31 254 ASN A O 1
ATOM 1868 N N . ALA A 1 255 ? 4.323 -4.915 -7.688 1.00 96.31 255 ALA A N 1
ATOM 1869 C CA . ALA A 1 255 ? 3.046 -5.250 -8.326 1.00 96.31 255 ALA A CA 1
ATOM 1870 C C . ALA A 1 255 ? 2.272 -6.304 -7.531 1.00 96.31 255 ALA A C 1
ATOM 1872 O O . ALA A 1 255 ? 2.858 -7.289 -7.089 1.00 96.31 255 ALA A O 1
ATOM 1873 N N . ARG A 1 256 ? 0.973 -6.066 -7.326 1.00 95.00 256 ARG A N 1
ATOM 1874 C CA . ARG A 1 256 ? -0.009 -6.951 -6.681 1.00 95.00 256 ARG A CA 1
ATOM 1875 C C . ARG A 1 256 ? -1.142 -7.126 -7.684 1.00 95.00 256 ARG A C 1
ATOM 1877 O O . ARG A 1 256 ? -1.893 -6.176 -7.925 1.00 95.00 256 ARG A O 1
ATOM 1884 N N . VAL A 1 257 ? -1.221 -8.295 -8.309 1.00 96.44 257 VAL A N 1
ATOM 1885 C CA . VAL A 1 257 ? -2.140 -8.564 -9.427 1.00 96.44 257 VAL A CA 1
ATOM 1886 C C . VAL A 1 257 ? -2.822 -9.905 -9.196 1.00 96.44 257 VAL A C 1
ATOM 1888 O O . VAL A 1 257 ? -2.161 -10.851 -8.782 1.00 96.44 257 VAL A O 1
ATOM 1891 N N . GLN A 1 258 ? -4.126 -9.995 -9.450 1.00 95.50 258 GLN A N 1
ATOM 1892 C CA . GLN A 1 258 ? -4.929 -11.202 -9.252 1.00 95.50 258 GLN A CA 1
ATOM 1893 C C . GLN A 1 258 ? -4.605 -12.265 -10.305 1.00 95.50 258 GLN A C 1
ATOM 1895 O O . GLN A 1 258 ? -5.307 -12.426 -11.303 1.00 95.50 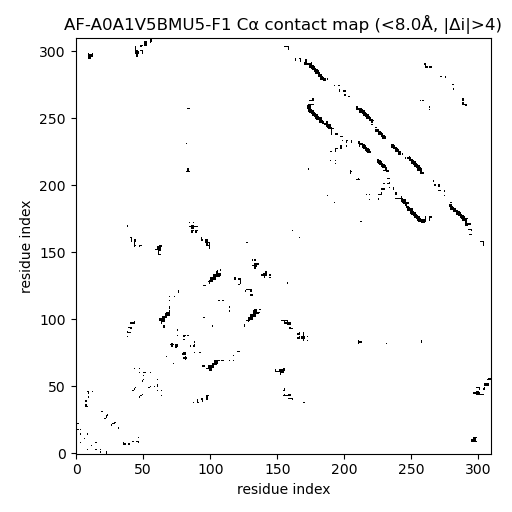258 GLN A O 1
ATOM 1900 N N . MET A 1 259 ? -3.486 -12.950 -10.096 1.00 95.62 259 MET A N 1
ATOM 1901 C CA . MET A 1 259 ? -2.959 -14.028 -10.921 1.00 95.62 259 MET A CA 1
ATOM 1902 C C . MET A 1 259 ? -1.870 -14.787 -10.154 1.00 95.62 259 MET A C 1
ATOM 1904 O O . MET A 1 259 ? -1.326 -14.279 -9.177 1.00 95.62 259 MET A O 1
ATOM 1908 N N . SER A 1 260 ? -1.502 -15.978 -10.626 1.00 96.25 260 SER A N 1
ATOM 1909 C CA . SER A 1 260 ? -0.394 -16.750 -10.050 1.00 96.25 260 SER A CA 1
ATOM 1910 C C . SER A 1 260 ? 0.948 -15.998 -10.151 1.00 96.25 260 SER A C 1
ATOM 1912 O O . SER A 1 260 ? 1.180 -15.344 -11.179 1.00 96.25 260 SER A O 1
ATOM 1914 N N . PRO A 1 261 ? 1.869 -16.156 -9.183 1.00 97.12 261 PRO A N 1
ATOM 1915 C CA . PRO A 1 261 ? 3.209 -15.564 -9.229 1.00 97.12 261 PRO A CA 1
ATOM 1916 C C . PRO A 1 261 ? 3.983 -15.874 -10.514 1.00 97.12 261 PRO A C 1
ATOM 1918 O O . PRO A 1 261 ? 4.643 -14.997 -11.060 1.00 97.12 261 PRO A O 1
ATOM 1921 N N . GLU A 1 262 ? 3.858 -17.085 -11.052 1.00 97.56 262 GLU A N 1
ATOM 1922 C CA . GLU A 1 262 ? 4.562 -17.526 -12.261 1.00 97.56 262 GLU A CA 1
ATOM 1923 C C . GLU A 1 262 ? 4.111 -16.729 -13.492 1.00 97.56 262 GLU A C 1
ATOM 1925 O O . GLU A 1 262 ? 4.927 -16.261 -14.288 1.00 97.56 262 GLU A O 1
ATOM 1930 N N . ALA A 1 263 ? 2.799 -16.531 -13.632 1.00 97.44 263 ALA A N 1
ATOM 1931 C CA . ALA A 1 263 ? 2.225 -15.744 -14.718 1.00 97.44 263 ALA A CA 1
ATOM 1932 C C . ALA A 1 263 ? 2.556 -14.246 -14.587 1.00 97.44 263 ALA A C 1
ATOM 1934 O O . ALA A 1 263 ? 2.812 -13.591 -15.601 1.00 97.44 263 ALA A O 1
ATOM 1935 N N . LEU A 1 264 ? 2.584 -13.715 -13.357 1.00 98.31 264 LEU A N 1
ATOM 1936 C CA . LEU A 1 264 ? 3.004 -12.338 -13.091 1.00 98.31 264 LEU A CA 1
ATOM 1937 C C . LEU A 1 264 ? 4.487 -12.136 -13.431 1.00 98.31 264 LEU A C 1
ATOM 1939 O O . LEU A 1 264 ? 4.822 -11.196 -14.150 1.00 98.31 264 LEU A O 1
ATOM 1943 N N . ASP A 1 265 ? 5.361 -13.026 -12.957 1.00 98.31 265 ASP A N 1
ATOM 1944 C CA . ASP A 1 265 ? 6.802 -13.004 -13.225 1.00 98.31 265 ASP A CA 1
ATOM 1945 C C . ASP A 1 265 ? 7.085 -13.000 -14.729 1.00 98.31 265 ASP A C 1
ATOM 1947 O O . ASP A 1 265 ? 7.737 -12.084 -15.241 1.00 98.31 265 ASP A O 1
ATOM 1951 N N . ALA A 1 266 ? 6.521 -13.971 -15.451 1.00 97.81 266 ALA A N 1
ATOM 1952 C CA . ALA A 1 266 ? 6.705 -14.095 -16.890 1.00 97.81 266 ALA A CA 1
ATOM 1953 C C . ALA A 1 266 ? 6.182 -12.860 -17.642 1.00 97.81 266 ALA A C 1
ATOM 1955 O O . ALA A 1 266 ? 6.866 -12.335 -18.523 1.00 97.81 266 ALA A O 1
ATOM 1956 N N . GLY A 1 267 ? 4.992 -12.366 -17.276 1.00 97.75 267 GLY A N 1
ATOM 1957 C CA . GLY A 1 267 ? 4.378 -11.202 -17.912 1.00 97.75 267 GLY A CA 1
ATOM 1958 C C . GLY A 1 267 ? 5.186 -9.920 -17.718 1.00 97.75 267 GLY A C 1
ATOM 1959 O O . GLY A 1 267 ? 5.414 -9.183 -18.676 1.00 97.75 267 GLY A O 1
ATOM 1960 N N . VAL A 1 268 ? 5.666 -9.668 -16.499 1.00 98.31 268 VAL A N 1
ATOM 1961 C CA . VAL A 1 268 ? 6.455 -8.466 -16.206 1.00 98.31 268 VAL A CA 1
ATOM 1962 C C . VAL A 1 268 ? 7.822 -8.525 -16.885 1.00 98.31 268 VAL A C 1
ATOM 1964 O O . VAL A 1 268 ? 8.259 -7.519 -17.442 1.00 98.31 268 VAL A O 1
ATOM 1967 N N . ARG A 1 269 ? 8.492 -9.684 -16.893 1.00 98.25 269 ARG A N 1
ATOM 1968 C CA . ARG A 1 269 ? 9.787 -9.854 -17.575 1.00 98.25 269 ARG A CA 1
ATOM 1969 C C . ARG A 1 269 ? 9.690 -9.616 -19.077 1.00 98.25 269 ARG A C 1
ATOM 1971 O O . ARG A 1 269 ? 10.529 -8.904 -19.624 1.00 98.25 269 ARG A O 1
ATOM 1978 N N . ASP A 1 270 ? 8.674 -10.183 -19.726 1.00 98.12 270 ASP A N 1
ATOM 1979 C CA . ASP A 1 270 ? 8.432 -9.994 -21.160 1.00 98.12 270 ASP A CA 1
ATOM 1980 C C . ASP A 1 270 ? 8.212 -8.513 -21.493 1.00 98.12 270 ASP A C 1
ATOM 1982 O O . ASP A 1 270 ? 8.859 -7.976 -22.394 1.00 98.12 270 ASP A O 1
ATOM 1986 N N . ILE A 1 271 ? 7.369 -7.819 -20.725 1.00 98.25 271 ILE A N 1
ATOM 1987 C CA . ILE A 1 271 ? 7.089 -6.401 -20.973 1.00 98.25 271 ILE A CA 1
ATOM 1988 C C . ILE A 1 271 ? 8.324 -5.542 -20.701 1.00 98.25 271 ILE A C 1
ATOM 1990 O O . ILE A 1 271 ? 8.667 -4.718 -21.542 1.00 98.25 271 ILE A O 1
ATOM 1994 N N . LEU A 1 272 ? 9.049 -5.768 -19.601 1.00 97.88 272 LEU A N 1
ATOM 1995 C CA . LEU A 1 272 ? 10.301 -5.059 -19.318 1.00 97.88 272 LEU A CA 1
ATOM 1996 C C . LEU A 1 272 ? 11.311 -5.205 -20.462 1.00 97.88 272 LEU A C 1
ATOM 1998 O O . LEU A 1 272 ? 11.881 -4.206 -20.900 1.00 97.88 272 LEU A O 1
ATOM 2002 N N . ALA A 1 273 ? 11.506 -6.425 -20.971 1.00 97.00 273 ALA A N 1
ATOM 2003 C CA . ALA A 1 273 ? 12.417 -6.685 -22.081 1.00 97.00 273 ALA A CA 1
ATOM 2004 C C . ALA A 1 273 ? 11.985 -5.954 -23.363 1.00 97.00 273 ALA A C 1
ATOM 2006 O O . ALA A 1 273 ? 12.817 -5.353 -24.043 1.00 97.00 273 ALA A O 1
ATOM 2007 N N . ARG A 1 274 ? 10.684 -5.944 -23.680 1.00 97.00 274 ARG A N 1
ATOM 2008 C CA . ARG A 1 274 ? 10.149 -5.223 -24.847 1.00 97.00 274 ARG A CA 1
ATOM 2009 C C . ARG A 1 274 ? 10.262 -3.710 -24.705 1.00 97.00 274 ARG A C 1
ATOM 2011 O O . ARG A 1 274 ? 10.644 -3.049 -25.666 1.00 97.00 274 ARG A O 1
ATOM 2018 N N . THR A 1 275 ? 9.944 -3.165 -23.531 1.00 96.50 275 THR A N 1
ATOM 2019 C CA . THR A 1 275 ? 10.034 -1.724 -23.265 1.00 96.50 275 THR A CA 1
ATOM 2020 C C . THR A 1 275 ? 11.484 -1.242 -23.315 1.00 96.50 275 THR A C 1
ATOM 2022 O O . THR A 1 275 ? 11.746 -0.167 -23.848 1.00 96.50 275 THR A O 1
ATOM 2025 N N . ALA A 1 276 ? 12.429 -2.036 -22.804 1.00 95.44 276 ALA A N 1
ATOM 2026 C CA . ALA A 1 276 ? 13.857 -1.736 -22.870 1.00 95.44 276 ALA A CA 1
ATOM 2027 C C . ALA A 1 276 ? 14.439 -1.875 -24.288 1.00 95.44 276 ALA A C 1
ATOM 2029 O O . ALA A 1 276 ? 15.293 -1.079 -24.698 1.00 95.44 276 ALA A O 1
ATOM 2030 N N . GLY A 1 277 ? 13.959 -2.860 -25.054 1.00 94.12 277 GLY A N 1
ATOM 2031 C CA . GLY A 1 277 ? 14.453 -3.155 -26.394 1.00 94.12 277 GLY A CA 1
ATOM 2032 C C . GLY A 1 277 ? 15.960 -3.435 -26.392 1.00 94.12 277 GLY A C 1
ATOM 2033 O O . GLY A 1 277 ? 16.487 -4.061 -25.481 1.00 94.12 277 GLY A O 1
ATOM 2034 N N . GLN A 1 278 ? 16.666 -2.950 -27.416 1.00 91.75 278 GLN A N 1
ATOM 2035 C CA . GLN A 1 278 ? 18.135 -3.032 -27.493 1.00 91.75 278 GLN A CA 1
ATOM 2036 C C . GLN A 1 278 ? 18.845 -1.815 -26.874 1.00 91.75 278 GLN A C 1
ATOM 2038 O O . GLN A 1 278 ? 20.070 -1.790 -26.810 1.00 91.75 278 GLN A O 1
ATOM 2043 N N . LYS A 1 279 ? 18.087 -0.802 -26.436 1.00 91.94 279 LYS A N 1
ATOM 2044 C CA . LYS A 1 279 ? 18.628 0.494 -25.997 1.00 91.94 279 LYS A CA 1
ATOM 2045 C C . LYS A 1 279 ? 19.103 0.475 -24.553 1.00 91.94 279 LYS A C 1
ATOM 2047 O O . LYS A 1 279 ? 20.051 1.169 -24.202 1.00 91.94 279 LYS A O 1
ATOM 2052 N N . VAL A 1 280 ? 18.423 -0.302 -23.714 1.00 96.38 280 VAL A N 1
ATOM 2053 C CA . VAL A 1 280 ? 18.650 -0.341 -22.270 1.00 96.38 280 VAL A CA 1
ATOM 2054 C C . VAL A 1 280 ? 18.845 -1.785 -21.839 1.00 96.38 280 VAL A C 1
ATOM 2056 O O . VAL A 1 280 ? 18.017 -2.648 -22.107 1.00 96.38 280 VAL A O 1
ATOM 2059 N N . THR A 1 281 ? 19.933 -2.050 -21.129 1.00 97.50 281 THR A N 1
ATOM 2060 C CA . THR A 1 281 ? 20.147 -3.323 -20.443 1.00 97.50 281 THR A CA 1
ATOM 2061 C C . THR A 1 281 ? 19.533 -3.242 -19.053 1.00 97.50 281 THR A C 1
ATOM 2063 O O . THR A 1 281 ? 19.900 -2.372 -18.262 1.00 97.50 281 THR A O 1
ATOM 2066 N N . LEU A 1 282 ? 18.604 -4.151 -18.761 1.00 97.75 282 LEU A N 1
ATOM 2067 C CA . LEU A 1 282 ? 17.964 -4.291 -17.456 1.00 97.75 282 LEU A CA 1
ATOM 2068 C C . LEU A 1 282 ? 18.590 -5.457 -16.688 1.00 97.75 282 LEU A C 1
ATOM 2070 O O . LEU A 1 282 ? 18.442 -6.613 -17.083 1.00 97.75 282 LEU A O 1
ATOM 2074 N N . THR A 1 283 ? 19.240 -5.161 -15.566 1.00 97.94 283 THR A N 1
ATOM 2075 C CA . THR A 1 283 ? 19.885 -6.158 -14.708 1.00 97.94 283 THR A CA 1
ATOM 2076 C C . THR A 1 283 ? 19.148 -6.244 -13.370 1.00 97.94 283 THR A C 1
ATOM 2078 O O . THR A 1 283 ? 19.179 -5.287 -12.591 1.00 97.94 283 THR A O 1
ATOM 2081 N N . PRO A 1 284 ? 18.468 -7.364 -13.062 1.00 97.25 284 PRO A N 1
ATOM 2082 C CA . PRO A 1 284 ? 17.838 -7.553 -11.761 1.00 97.25 284 PRO A CA 1
ATOM 2083 C C . PRO A 1 284 ? 18.885 -7.550 -10.642 1.00 97.25 284 PRO A C 1
ATOM 2085 O O . PRO A 1 284 ? 19.827 -8.337 -10.665 1.00 97.25 284 PRO A O 1
ATOM 2088 N N . VAL A 1 285 ? 18.700 -6.681 -9.651 1.00 97.19 285 VAL A N 1
ATOM 2089 C CA . VAL A 1 285 ? 19.491 -6.659 -8.408 1.00 97.19 285 VAL A CA 1
ATOM 2090 C C . VAL A 1 285 ? 18.801 -7.490 -7.334 1.00 97.19 285 VAL A C 1
ATOM 2092 O O . VAL A 1 285 ? 19.436 -8.261 -6.624 1.00 97.19 285 VAL A O 1
ATOM 2095 N N . ALA A 1 286 ? 17.483 -7.346 -7.233 1.00 95.62 286 ALA A N 1
ATOM 2096 C CA . ALA A 1 286 ? 16.637 -8.142 -6.363 1.00 95.62 286 ALA A CA 1
ATOM 2097 C C . ALA A 1 286 ? 15.343 -8.443 -7.107 1.00 95.62 286 ALA A C 1
ATOM 2099 O O . ALA A 1 286 ? 14.778 -7.568 -7.763 1.00 95.62 286 ALA A O 1
ATOM 2100 N N . TRP A 1 287 ? 14.874 -9.681 -7.023 1.00 96.62 287 TRP A N 1
ATOM 2101 C CA . TRP A 1 287 ? 13.662 -10.090 -7.711 1.00 96.62 287 TRP A CA 1
ATOM 2102 C C . TRP A 1 287 ? 12.957 -11.179 -6.920 1.00 96.62 287 TRP A C 1
ATOM 2104 O O . TRP A 1 287 ? 13.475 -12.286 -6.779 1.00 96.62 287 TRP A O 1
ATOM 2114 N N . ARG A 1 288 ? 11.770 -10.868 -6.404 1.00 95.44 288 ARG A N 1
ATOM 2115 C CA . ARG A 1 288 ? 10.962 -11.811 -5.635 1.00 95.44 288 ARG A CA 1
ATOM 2116 C C . ARG A 1 288 ? 9.528 -11.765 -6.132 1.00 95.44 288 ARG A C 1
ATOM 2118 O O . ARG A 1 288 ? 8.880 -10.726 -6.013 1.00 95.44 288 ARG A O 1
ATOM 2125 N N . CYS A 1 289 ? 9.051 -12.891 -6.659 1.00 96.06 289 CYS A N 1
ATOM 2126 C CA . CYS A 1 289 ? 7.657 -13.083 -7.030 1.00 96.06 289 CYS A CA 1
ATOM 2127 C C . CYS A 1 289 ? 7.074 -14.273 -6.262 1.00 96.06 289 CYS A C 1
ATOM 2129 O O . CYS A 1 289 ? 7.677 -15.343 -6.267 1.00 96.06 289 CYS A O 1
ATOM 2131 N N . LEU A 1 290 ? 5.974 -14.072 -5.535 1.00 94.31 290 LEU A N 1
ATOM 2132 C CA . LEU A 1 290 ? 5.371 -15.095 -4.674 1.00 94.31 290 LEU A CA 1
ATOM 2133 C C . LEU A 1 290 ? 3.896 -14.823 -4.399 1.00 94.31 290 LEU A C 1
ATOM 2135 O O . LEU A 1 290 ? 3.416 -13.720 -4.645 1.00 94.31 290 LEU A O 1
ATOM 2139 N N . SER A 1 291 ? 3.219 -15.814 -3.828 1.00 91.00 291 SER A N 1
ATOM 2140 C CA . SER A 1 291 ? 2.002 -15.604 -3.048 1.00 91.00 291 SER A CA 1
ATOM 2141 C C . SER A 1 291 ? 2.378 -15.634 -1.565 1.00 91.00 291 SER A C 1
ATOM 2143 O O . SER A 1 291 ? 3.211 -16.458 -1.165 1.00 91.00 291 SER A O 1
ATOM 2145 N N . PRO A 1 292 ? 1.842 -14.722 -0.745 1.00 86.44 292 PRO A N 1
ATOM 2146 C CA . PRO A 1 292 ? 2.099 -14.713 0.689 1.00 86.44 292 PRO A CA 1
ATOM 2147 C C . PRO A 1 292 ? 1.584 -16.002 1.342 1.00 86.44 292 PRO A C 1
ATOM 2149 O O . PRO A 1 292 ? 0.628 -16.623 0.879 1.00 86.44 292 PRO A O 1
ATOM 2152 N N . GLY A 1 293 ? 2.257 -16.417 2.415 1.00 87.56 293 GLY A N 1
ATOM 2153 C CA . GLY A 1 293 ? 1.770 -17.501 3.264 1.00 87.56 293 GLY A CA 1
ATOM 2154 C C . GLY A 1 293 ? 0.616 -17.033 4.149 1.00 87.56 293 GLY A C 1
ATOM 2155 O O . GLY A 1 293 ? 0.364 -15.838 4.270 1.00 87.56 293 GLY A O 1
ATOM 2156 N N . ARG A 1 294 ? -0.050 -17.981 4.814 1.00 91.62 294 ARG A N 1
ATOM 2157 C CA . ARG A 1 294 ? -1.122 -17.676 5.767 1.00 91.62 294 ARG A CA 1
ATOM 2158 C C . ARG A 1 294 ? -0.630 -16.711 6.865 1.00 91.62 294 ARG A C 1
ATOM 2160 O O . ARG A 1 294 ? 0.393 -17.013 7.488 1.00 91.62 294 ARG A O 1
ATOM 2167 N N . PRO A 1 295 ? -1.377 -15.634 7.172 1.00 91.69 295 PRO A N 1
ATOM 2168 C CA . PRO A 1 295 ? -1.119 -14.794 8.335 1.00 91.69 295 PRO A CA 1
ATOM 2169 C C . PRO A 1 295 ? -1.089 -15.611 9.626 1.00 91.69 295 PRO A C 1
ATOM 2171 O O . PRO A 1 295 ? -2.040 -16.320 9.954 1.00 91.69 295 PRO A O 1
ATOM 2174 N N . ASN A 1 296 ? 0.010 -15.498 10.365 1.00 93.00 296 ASN A N 1
ATOM 2175 C CA . ASN A 1 296 ? 0.196 -16.133 11.663 1.00 93.00 296 ASN A CA 1
ATOM 2176 C C . ASN A 1 296 ? 0.800 -15.108 12.635 1.00 93.00 296 ASN A C 1
ATOM 2178 O O . ASN A 1 296 ? 2.026 -15.044 12.778 1.00 93.00 296 ASN A O 1
ATOM 2182 N N . PRO A 1 297 ? -0.031 -14.231 13.222 1.00 93.81 297 PRO A N 1
ATOM 2183 C CA . PRO A 1 297 ? 0.459 -13.125 14.026 1.00 93.81 297 PRO A CA 1
ATOM 2184 C C . PRO A 1 297 ? 1.144 -13.626 15.302 1.00 93.81 297 PRO A C 1
ATOM 2186 O O . PRO A 1 297 ? 0.708 -14.592 15.924 1.00 93.81 297 PRO A O 1
ATOM 2189 N N . THR A 1 298 ? 2.208 -12.941 15.728 1.00 95.69 298 THR A N 1
ATOM 2190 C CA . THR A 1 298 ? 2.919 -13.264 16.978 1.00 95.69 298 THR A CA 1
ATOM 2191 C C . THR A 1 298 ? 2.017 -13.081 18.204 1.00 95.69 298 THR A C 1
ATOM 2193 O O . THR A 1 298 ? 2.125 -13.810 19.190 1.00 95.69 298 THR A O 1
ATOM 2196 N N . HIS A 1 299 ? 1.126 -12.094 18.141 1.00 95.56 299 HIS A N 1
ATOM 2197 C CA . HIS A 1 299 ? 0.170 -11.759 19.184 1.00 95.56 299 HIS A CA 1
ATOM 2198 C C . HIS A 1 299 ? -1.184 -11.462 18.554 1.00 95.56 299 HIS A C 1
ATOM 2200 O O . HIS A 1 299 ? -1.245 -10.896 17.467 1.00 95.56 299 HIS A O 1
ATOM 2206 N N . ARG A 1 300 ? -2.265 -11.786 19.262 1.00 96.19 300 ARG A N 1
ATOM 2207 C CA . ARG A 1 300 ? -3.617 -11.372 18.896 1.00 96.19 300 ARG A CA 1
ATOM 2208 C C . ARG A 1 300 ? -4.436 -11.183 20.164 1.00 96.19 300 ARG A C 1
ATOM 2210 O O . ARG A 1 300 ? -4.614 -12.137 20.914 1.00 96.19 300 ARG A O 1
ATOM 2217 N N . TYR A 1 301 ? -4.869 -9.955 20.411 1.00 97.00 301 TYR A N 1
ATOM 2218 C CA . TYR A 1 301 ? -5.657 -9.597 21.587 1.00 97.00 301 TYR A CA 1
ATOM 2219 C C . TYR A 1 301 ? -7.144 -9.625 21.220 1.00 97.00 301 TYR A C 1
ATOM 2221 O O . TYR A 1 301 ? -7.523 -9.208 20.129 1.00 97.00 301 TYR A O 1
ATOM 2229 N N . ASP A 1 302 ? -7.982 -10.105 22.131 1.00 95.62 302 ASP A N 1
ATOM 2230 C CA . ASP A 1 302 ? -9.448 -10.088 22.039 1.00 95.62 302 ASP A CA 1
ATOM 2231 C C . ASP A 1 302 ? -10.078 -8.973 22.897 1.00 95.62 302 ASP A C 1
ATOM 2233 O O . ASP A 1 302 ? -11.297 -8.875 23.011 1.00 95.62 302 ASP A O 1
ATOM 2237 N N . TYR A 1 303 ? -9.245 -8.100 23.472 1.00 95.31 303 TYR A N 1
ATOM 2238 C CA . TYR A 1 303 ? -9.642 -6.936 24.259 1.00 95.31 303 TYR A CA 1
ATOM 2239 C C . TYR A 1 303 ? -8.797 -5.707 23.906 1.00 95.31 303 TYR A C 1
ATOM 2241 O O . TYR A 1 303 ? -7.640 -5.818 23.493 1.00 95.31 303 TYR A O 1
ATOM 2249 N N . VAL A 1 304 ? -9.362 -4.515 24.111 1.00 94.44 304 VAL A N 1
ATOM 2250 C CA . VAL A 1 304 ? -8.622 -3.253 23.988 1.00 94.44 304 VAL A CA 1
ATOM 2251 C C . VAL A 1 304 ? -7.756 -3.080 25.234 1.00 94.44 304 VAL A C 1
ATOM 2253 O O . VAL A 1 304 ? -8.263 -2.917 26.345 1.00 94.44 304 VAL A O 1
ATOM 2256 N N . ALA A 1 305 ? -6.438 -3.144 25.065 1.00 90.19 305 ALA A N 1
ATOM 2257 C CA . ALA A 1 305 ? -5.488 -2.998 26.156 1.00 90.19 305 ALA A CA 1
ATOM 2258 C C . ALA A 1 305 ? -5.515 -1.565 26.708 1.00 90.19 305 ALA A C 1
ATOM 2260 O O . ALA A 1 305 ? -5.523 -0.588 25.952 1.00 90.19 305 ALA A O 1
ATOM 2261 N N . ALA A 1 306 ? -5.485 -1.437 28.035 1.00 80.38 306 ALA A N 1
ATOM 2262 C CA . ALA A 1 306 ? -5.215 -0.158 28.676 1.00 80.38 306 ALA A CA 1
ATOM 2263 C C . ALA A 1 306 ? -3.766 0.259 28.385 1.00 80.38 306 ALA A C 1
ATOM 2265 O O . ALA A 1 306 ? -2.855 -0.572 28.405 1.00 80.38 306 ALA A O 1
ATOM 2266 N N . VAL A 1 307 ? -3.543 1.547 28.126 1.00 68.44 307 VAL A N 1
ATOM 2267 C CA . VAL A 1 307 ? -2.181 2.085 28.054 1.00 68.44 307 VAL A CA 1
ATOM 2268 C C . VAL A 1 307 ? -1.611 2.032 29.469 1.00 68.44 307 VAL A C 1
ATOM 2270 O O . VAL A 1 307 ? -2.163 2.645 30.380 1.00 68.44 307 VAL A O 1
ATOM 2273 N N . ARG A 1 308 ? -0.541 1.259 29.684 1.00 61.75 308 ARG A N 1
ATOM 2274 C CA . ARG A 1 308 ? 0.106 1.174 30.999 1.00 61.75 308 ARG A CA 1
ATOM 2275 C C . ARG A 1 308 ? 0.875 2.468 31.269 1.00 61.75 308 ARG A C 1
ATOM 2277 O O . ARG A 1 308 ? 2.032 2.591 30.880 1.00 61.75 308 ARG A O 1
ATOM 2284 N N . SER A 1 309 ? 0.219 3.422 31.921 1.00 50.44 309 SER A N 1
ATOM 2285 C CA . SER A 1 309 ? 0.827 4.649 32.435 1.00 50.44 309 SER A CA 1
ATOM 2286 C C . SER A 1 309 ? 1.125 4.493 33.927 1.00 50.44 309 SER A C 1
ATOM 2288 O O . SER A 1 309 ? 0.287 4.848 34.746 1.00 50.44 309 SER A O 1
ATOM 2290 N N . GLU A 1 310 ? 2.276 3.909 34.257 1.00 47.62 310 GLU A N 1
ATOM 2291 C CA . GLU A 1 310 ? 2.966 3.976 35.564 1.00 47.62 310 GLU A CA 1
ATOM 2292 C C . GLU A 1 310 ? 4.348 3.336 35.434 1.00 47.62 310 GLU A C 1
ATOM 2294 O O . GLU A 1 310 ? 4.429 2.263 34.785 1.00 47.62 310 GLU A O 1
#

Solvent-accessible surface area (backbone atoms only — not comparable to full-atom values): 16679 Å² total; per-residue (Å²): 139,87,79,74,81,96,55,52,58,33,51,36,43,67,62,44,50,53,50,54,53,47,41,39,71,75,64,68,48,91,74,85,87,82,82,70,62,92,76,66,52,50,48,27,23,25,42,43,30,54,41,28,66,74,37,35,82,82,44,89,54,42,38,39,71,38,77,37,51,61,70,44,47,51,33,43,77,72,70,53,33,54,72,47,56,67,38,38,33,47,37,55,52,38,35,56,56,20,21,32,27,39,30,34,42,48,47,82,82,51,55,71,71,59,48,52,55,50,49,56,52,44,44,69,74,34,69,84,26,48,78,49,56,20,17,84,85,81,51,46,46,46,64,62,52,50,53,49,44,74,70,40,68,68,41,26,80,30,70,43,92,76,58,66,66,51,43,29,45,26,47,39,54,25,12,36,37,47,36,34,30,42,35,42,50,53,70,37,50,50,43,61,51,49,49,51,48,52,52,52,51,32,53,53,31,59,74,67,70,32,34,32,66,37,34,42,38,38,40,36,45,98,89,50,57,29,43,33,40,34,53,51,57,66,89,52,53,45,75,48,62,66,86,46,70,42,39,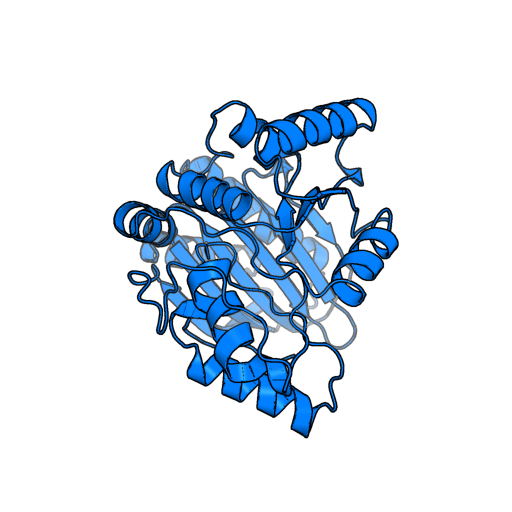49,37,39,37,39,41,37,36,33,31,45,40,56,27,68,62,49,48,54,51,52,52,54,49,53,50,61,70,34,51,94,48,35,48,76,44,78,78,42,79,47,63,38,53,62,74,70,85,59,52,71,44,76,50,97,62,76,56,64,68,54,86,125

Radius of gyration: 20.23 Å; Cα contacts (8 Å, |Δi|>4): 610; chains: 1; bounding box: 46×38×63 Å

Sequence (310 aa):
MAELSGSCFCCNFPGMLDTVAGLRTKAEADVILAEPVGSCTDLSATVVQPLKDRMGRELVISPLSVLVDPARLRDILDGGTAGLHASSAYIFRKQLEEADIVVVSKADSISSSDLSVLQERLAKTCPAAKVLALSALTGAGLKEWLDMVTTSSDAGQHLAEVDYDIYAEGEAVLGWLNATITANGEPTEWKAFASNLLAELSRRFDGMGAAVGHIKLIIETKDDCVIGNLTGKGDTLSVRGPSVTTPGARLTLNARVQMSPEALDAGVRDILARTAGQKVTLTPVAWRCLSPGRPNPTHRYDYVAAVRSE

pLDDT: mean 93.94, std 6.12, range [47.62, 98.38]

Secondary structure (DSSP, 8-state):
----TTS-TTTTHHHHHHHHHHHHHHH--S-------TT---HIIIIIHHHHHHHTTT-PPPP-EEEE-HHHHHHHHTT--TTS-HHHHHHHHHHHHH-SEEEETBGGGS-HHHHHHHHHHHHHHSTTSEEEE-BTTT-TTHHHHHHHHHH------------HHHHHHHHHTSEEEEEEEEEEEEEEEHHHHHHHHHHHHHHHHHHTT--EEEEEEEEE-SS-EEEEEE-SSGGG-EEES---EEEEEEEEEEEEESS-HHHHHHHHHHHHHHHHTTTEEEEEEEEEEEPPPPP--S---SS-PPP---

Mean predicted aligned error: 4.4 Å

Nearest PDB structures (foldseek):
  8yo1-assembly1_C  TM=3.904E-01  e=1.611E-01  Enterobacteria phage T6
  6m1j-assembly2_B  TM=3.463E-01  e=6.186E-02  Pseudomonas aeruginosa PAO1
  6rkw-assembly1_B  TM=3.722E-01  e=1.195E-01  Escherichia coli K-12
  8yon-assembly1_C  TM=4.005E-01  e=2.307E-01  Enterobacteria phage T6
  9gbv-assembly1_D  TM=3.602E-01  e=2.600E-01  Escherichia coli